Protein AF-A0A8D2ZMK0-F1 (afdb_monomer_lite)

Foldseek 3Di:
DDDDDPPPPVVVVVVVVVVVVVVVVVVVVVVVVCVVVPPPPPPPPPPPPPDDLPPLVPLCVVLVQPQDLPDQFFDALVCLVVPPQPDPDPPPQGPPPLSVLCNLLRVQLHDRDDDPFQQAEEQDFCPPPCVQQNQAAAEHEDFQQSADQEPVVRHPPNYAYEYRDRDSLRSVQSSCASVVHDHDQPPDPHGGDPHHPDDSPRYTYGGSNLQNSLCCRLLVHPSDDPPPDQAATADVQSSLVSVCLNHFSAEEEEQDFDPPDPDQQDASFPDDRHGVVLAPDDEDGDDDDDDDDDDDDDDGRYHYYHDDPDSDPPHSHDSNSSVVSVVSCVVSVNHHYDYGDD

Secondary structure (DSSP, 8-state):
----SSSSSHHHHHHHHHHHHHHHHHHHHHHHHHHHHS------------SSHHHHTTTTGGGT----TTS-SB--GGGGTTT-------TTTS-TT-HHHHHHHHHHS---PPPS----EESS--TT-HHHH-S--SEEEE-GGG--S-STTTS-TT-EEEE---SHHHHHHHHHHHTTPPPP-TT-SSPPPSS----GGGEEEB-HHHHHHIIIIIS---SS--TTSPP----HHHHHHHHHHHH-SSEEE-S-S--S---TTSBSSSSSS-BGGG--S-PPP-PPP-----------------------TT-S--HHHHHHHHHHHHHTTSEEE-----

InterPro domains:
  IPR001675 Glycosyl transferase family 29 [PF00777] (121-279)
  IPR012163 Sialyltransferase [PIRSF005557] (6-335)
  IPR038578 GT29-like superfamiliy [G3DSA:3.90.1480.20] (118-338)
  IPR051142 Glycosyltransferase 29 [PTHR13713] (120-281)

pLDDT: mean 74.1, std 20.16, range [24.12, 97.38]

Sequence (342 aa):
MSQKATKTWCFKLLPLLLFFIISFVTYYCSSAILQSYGGTSKPLNSSRMLCGGWLTQKKWESLNLNISRRTRLFLQLEDFFWREHLSNLALPYGIKGSELLLLKVLAVTANYQVPANIEKLNDAPVRGYEEDVGNKTTMRLFYPESASYDPGLHNEPGALMVLVPFKQQDLRWLKEILYDEKRVRKGFWRPPPQIWLGDVSKIRVLDPHFLHQTADRLLRIPLNPGTKQKPVHPTTGILAVFVALNYCDVVHVAGFGYPNSKSQRVPIHYYGYDTMRSMKVGLVAIEPRLLEINTPSVIRTQMLLFFSLSPLQNSYHDLNHEAEALKRLEDSGSILYLHPHF

Organism: Scophthalmus maximus (NCBI:txid52904)

Structure (mmCIF, N/CA/C/O backbone):
data_AF-A0A8D2ZMK0-F1
#
_entry.id   AF-A0A8D2ZMK0-F1
#
loop_
_atom_site.group_PDB
_atom_site.id
_atom_site.type_symbol
_atom_site.label_atom_id
_atom_site.label_alt_id
_atom_site.label_comp_id
_atom_site.label_asym_id
_atom_site.label_entity_id
_atom_site.label_seq_id
_atom_site.pdbx_PDB_ins_code
_atom_site.Cartn_x
_atom_site.Cartn_y
_atom_site.Cartn_z
_atom_site.occupancy
_atom_site.B_iso_or_equiv
_atom_site.auth_seq_id
_atom_site.auth_comp_id
_atom_site.auth_asym_id
_atom_site.auth_atom_id
_atom_site.pdbx_PDB_model_num
ATOM 1 N N . MET A 1 1 ? -31.314 -61.622 55.017 1.00 37.28 1 MET A N 1
ATOM 2 C CA . MET A 1 1 ? -31.557 -62.323 53.732 1.00 37.28 1 MET A CA 1
ATOM 3 C C . MET A 1 1 ? -31.600 -61.266 52.633 1.00 37.28 1 MET A C 1
ATOM 5 O O . MET A 1 1 ? -32.533 -60.489 52.595 1.00 37.28 1 MET A O 1
ATOM 9 N N . SER A 1 2 ? -30.445 -60.935 52.061 1.00 42.31 2 SER A N 1
ATOM 10 C CA . SER A 1 2 ? -29.915 -61.412 50.769 1.00 42.31 2 SER A CA 1
ATOM 11 C C . SER A 1 2 ? -30.527 -60.713 49.545 1.00 42.31 2 SER A C 1
ATOM 13 O O . SER A 1 2 ? -31.702 -60.863 49.225 1.00 42.31 2 SER A O 1
ATOM 15 N N . GLN A 1 3 ? -29.654 -59.941 48.893 1.00 47.88 3 GLN A N 1
ATOM 16 C CA . GLN A 1 3 ? -29.822 -59.170 47.667 1.00 47.88 3 GLN A CA 1
ATOM 17 C C . GLN A 1 3 ? -30.240 -60.056 46.482 1.00 47.88 3 GLN A C 1
ATOM 19 O O . GLN A 1 3 ? -29.501 -60.956 46.084 1.00 47.88 3 GLN A O 1
ATOM 24 N N . LYS A 1 4 ? -31.359 -59.734 45.827 1.00 51.06 4 LYS A N 1
ATOM 25 C CA . LYS A 1 4 ? -31.652 -60.185 44.455 1.00 51.06 4 LYS A CA 1
ATOM 26 C C . LYS A 1 4 ? -32.360 -59.082 43.666 1.00 51.06 4 LYS A C 1
ATOM 28 O O . LYS A 1 4 ? -33.543 -59.187 43.383 1.00 51.06 4 LYS A O 1
ATOM 33 N N . ALA A 1 5 ? -31.640 -58.019 43.304 1.00 53.06 5 ALA A N 1
ATOM 34 C CA . ALA A 1 5 ? -32.142 -57.051 42.317 1.00 53.06 5 ALA A CA 1
ATOM 35 C C . ALA A 1 5 ? -31.049 -56.311 41.516 1.00 53.06 5 ALA A C 1
ATOM 37 O O . ALA A 1 5 ? -31.332 -55.304 40.884 1.00 53.06 5 ALA A O 1
ATOM 38 N N . THR A 1 6 ? -29.798 -56.785 41.507 1.00 51.12 6 THR A N 1
ATOM 39 C CA . THR A 1 6 ? -28.669 -56.077 40.860 1.00 51.12 6 THR A CA 1
ATOM 40 C C . THR A 1 6 ? -27.988 -56.852 39.731 1.00 51.12 6 THR A C 1
ATOM 42 O O . THR A 1 6 ? -26.966 -56.408 39.217 1.00 51.12 6 THR A O 1
ATOM 45 N N . LYS A 1 7 ? -28.540 -57.991 39.287 1.00 52.97 7 LYS A N 1
ATOM 46 C CA . LYS A 1 7 ? -27.909 -58.827 38.242 1.00 52.97 7 LYS A CA 1
ATOM 47 C C . LYS A 1 7 ? -28.529 -58.755 36.843 1.00 52.97 7 LYS A C 1
ATOM 49 O O . LYS A 1 7 ? -27.958 -59.333 35.930 1.00 52.97 7 LYS A O 1
ATOM 54 N N . THR A 1 8 ? -29.625 -58.030 36.618 1.00 51.47 8 THR A N 1
ATOM 55 C CA . THR A 1 8 ? -30.301 -58.019 35.299 1.00 51.47 8 THR A CA 1
ATOM 56 C C . THR A 1 8 ? -29.982 -56.805 34.422 1.00 51.47 8 THR A C 1
ATOM 58 O O . THR A 1 8 ? -30.191 -56.863 33.214 1.00 51.47 8 THR A O 1
ATOM 61 N N . TRP A 1 9 ? -29.436 -55.723 34.988 1.00 49.25 9 TRP A N 1
ATOM 62 C CA . TRP A 1 9 ? -29.076 -54.512 34.230 1.00 49.25 9 TRP A CA 1
ATOM 63 C C . TRP A 1 9 ? -27.677 -54.570 33.597 1.00 49.25 9 TRP A C 1
ATOM 65 O O . TRP A 1 9 ? -27.454 -53.996 32.535 1.00 49.25 9 TRP A O 1
ATOM 75 N N . CYS A 1 10 ? -26.747 -55.321 34.195 1.00 52.56 10 CYS A N 1
ATOM 76 C CA . CYS A 1 10 ? -25.374 -55.430 33.694 1.00 52.56 10 CYS A CA 1
ATOM 77 C C . CYS A 1 10 ? -25.299 -56.189 32.350 1.00 52.56 10 CYS A C 1
ATOM 79 O O . CYS A 1 10 ? -24.546 -55.807 31.460 1.00 52.56 10 CYS A O 1
ATOM 81 N N . PHE A 1 11 ? -26.168 -57.188 32.140 1.00 54.94 11 PHE A N 1
ATOM 82 C CA . PHE A 1 11 ? -26.203 -57.969 30.895 1.00 54.94 11 PHE A CA 1
ATOM 83 C C . PHE A 1 11 ? -26.866 -57.253 29.706 1.00 54.94 11 PHE A C 1
ATOM 85 O O . PHE A 1 11 ? -26.650 -57.662 28.570 1.00 54.94 11 PHE A O 1
ATOM 92 N N . LYS A 1 12 ? -27.637 -56.176 29.929 1.00 57.03 12 LYS A N 1
ATOM 93 C CA . LYS A 1 12 ? -28.256 -55.390 28.840 1.00 57.03 12 LYS A CA 1
ATOM 94 C C . LYS A 1 12 ? -27.398 -54.218 28.357 1.00 57.03 12 LYS A C 1
ATOM 96 O O . LYS A 1 12 ? -27.584 -53.763 27.234 1.00 57.03 12 LYS A O 1
ATOM 101 N N . LEU A 1 13 ? -26.457 -53.746 29.176 1.00 61.03 13 LEU A N 1
ATOM 102 C CA . LEU A 1 13 ? -25.537 -52.657 28.822 1.00 61.03 13 LEU A CA 1
ATOM 103 C C . LEU A 1 13 ? -24.264 -53.154 28.128 1.00 61.03 13 LEU A C 1
ATOM 105 O O . LEU A 1 13 ? -23.672 -52.418 27.342 1.00 61.03 13 LEU A O 1
ATOM 109 N N . LEU A 1 14 ? -23.869 -54.407 28.367 1.00 69.38 14 LEU A N 1
ATOM 110 C CA . LEU A 1 14 ? -22.681 -55.009 27.760 1.00 69.38 14 LEU A CA 1
ATOM 111 C C . LEU A 1 14 ? -22.707 -55.016 26.212 1.00 69.38 14 LEU A C 1
ATOM 113 O O . LEU A 1 14 ? -21.698 -54.642 25.617 1.00 69.38 14 LEU A O 1
ATOM 117 N N . PRO A 1 15 ? -23.828 -55.359 25.537 1.00 74.25 15 PRO A N 1
ATOM 118 C CA . PRO A 1 15 ? -23.899 -55.343 24.073 1.00 74.25 15 PRO A CA 1
ATOM 119 C C . PRO A 1 15 ? -23.815 -53.928 23.487 1.00 74.25 15 PRO A C 1
ATOM 121 O O . PRO A 1 15 ? -23.198 -53.730 22.446 1.00 74.25 15 PRO A O 1
ATOM 124 N N . LEU A 1 16 ? -24.395 -52.935 24.172 1.00 75.25 16 LEU A N 1
ATOM 125 C CA . LEU A 1 16 ? -24.327 -51.526 23.771 1.00 75.25 16 LEU A CA 1
ATOM 126 C C . LEU A 1 16 ? -22.902 -50.985 23.897 1.00 75.25 16 LEU A C 1
ATOM 128 O O . LEU A 1 16 ? -22.412 -50.317 22.991 1.00 75.25 16 LEU A O 1
ATOM 132 N N . LEU A 1 17 ? -22.214 -51.318 24.990 1.00 79.00 17 LEU A N 1
ATOM 133 C CA . LEU A 1 17 ? -20.829 -50.907 25.203 1.00 79.00 17 LEU A CA 1
ATOM 134 C C . LEU A 1 17 ? -19.890 -51.549 24.168 1.00 79.00 17 LEU A C 1
ATOM 136 O O . LEU A 1 17 ? -19.036 -50.868 23.607 1.00 79.00 17 LEU A O 1
ATOM 140 N N . LEU A 1 18 ? -20.097 -52.834 23.855 1.00 81.19 18 LEU A N 1
ATOM 141 C CA . LEU A 1 18 ? -19.378 -53.532 22.785 1.00 81.19 18 LEU A CA 1
ATOM 142 C C . LEU A 1 18 ? -19.637 -52.902 21.412 1.00 81.19 18 LEU A C 1
ATOM 144 O O . LEU A 1 18 ? -18.692 -52.724 20.650 1.00 81.19 18 LEU A O 1
ATOM 148 N N . PHE A 1 19 ? -20.876 -52.504 21.110 1.00 82.56 19 PHE A N 1
ATOM 149 C CA . PHE A 1 19 ? -21.204 -51.814 19.861 1.00 82.56 19 PHE A CA 1
ATOM 150 C C . PHE A 1 19 ? -20.474 -50.467 19.734 1.00 82.56 19 PHE A C 1
ATOM 152 O O . PHE A 1 19 ? -19.884 -50.189 18.690 1.00 82.56 19 PHE A O 1
ATOM 159 N N . PHE A 1 20 ? -20.437 -49.661 20.801 1.00 81.88 20 PHE A N 1
ATOM 160 C CA . PHE A 1 20 ? -19.691 -48.397 20.803 1.00 81.88 20 PHE A CA 1
ATOM 161 C C . PHE A 1 20 ? -18.185 -48.609 20.636 1.00 81.88 20 PHE A C 1
ATOM 163 O O . PHE A 1 20 ? -17.555 -47.887 19.866 1.00 81.88 20 PHE A O 1
ATOM 170 N N . ILE A 1 21 ? -17.611 -49.617 21.299 1.00 84.88 21 ILE A N 1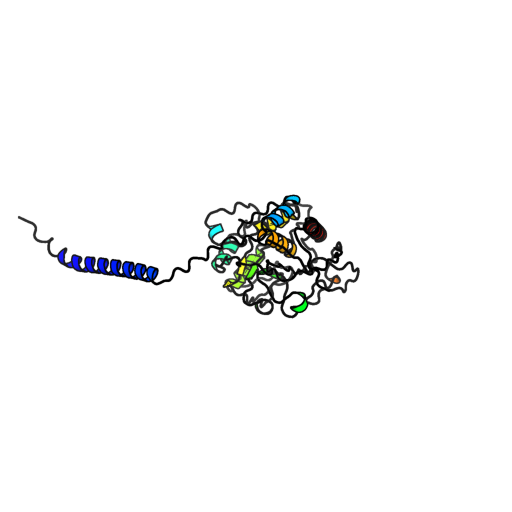
ATOM 171 C CA . ILE A 1 21 ? -16.184 -49.940 21.169 1.00 84.88 21 ILE A CA 1
ATOM 172 C C . ILE A 1 21 ? -15.866 -50.403 19.745 1.00 84.88 21 ILE A C 1
ATOM 174 O O . ILE A 1 21 ? -14.907 -49.915 19.154 1.00 84.88 21 ILE A O 1
ATOM 178 N N . ILE A 1 22 ? -16.680 -51.289 19.164 1.00 85.31 22 ILE A N 1
ATOM 179 C CA . ILE A 1 22 ? -16.477 -51.772 17.793 1.00 85.31 22 ILE A CA 1
ATOM 180 C C . ILE A 1 22 ? -16.599 -50.612 16.804 1.00 85.31 22 ILE A C 1
ATOM 182 O O . ILE A 1 22 ? -15.705 -50.444 15.983 1.00 85.31 22 ILE A O 1
ATOM 186 N N . SER A 1 23 ? -17.628 -49.765 16.925 1.00 81.06 23 SER A N 1
ATOM 187 C CA . SER A 1 23 ? -17.805 -48.595 16.055 1.00 81.06 23 SER A CA 1
ATOM 188 C C . SER A 1 23 ? -16.633 -47.615 16.156 1.00 81.06 23 SER A C 1
ATOM 190 O O . SER A 1 23 ? -16.203 -47.057 15.144 1.00 81.06 23 SER A O 1
ATOM 192 N N . PHE A 1 24 ? -16.107 -47.403 17.365 1.00 81.50 24 PHE A N 1
ATOM 193 C CA . PHE A 1 24 ? -14.953 -46.541 17.603 1.00 81.50 24 PHE A CA 1
ATOM 194 C C . PHE A 1 24 ? -13.687 -47.136 16.977 1.00 81.50 24 PHE A C 1
ATOM 196 O O . PHE A 1 24 ? -12.984 -46.450 16.239 1.00 81.50 24 PHE A O 1
ATOM 203 N N . VAL A 1 25 ? -13.434 -48.431 17.180 1.00 84.12 25 VAL A N 1
ATOM 204 C CA . VAL A 1 25 ? -12.287 -49.129 16.581 1.00 84.12 25 VAL A CA 1
ATOM 205 C C . VAL A 1 25 ? -12.388 -49.140 15.057 1.00 84.12 25 VAL A C 1
ATOM 207 O O . VAL A 1 25 ? -11.403 -48.831 14.394 1.00 84.12 25 VAL A O 1
ATOM 210 N N . THR A 1 26 ? -13.564 -49.400 14.478 1.00 78.44 26 THR A N 1
ATOM 211 C CA . THR A 1 26 ? -13.744 -49.349 13.021 1.00 78.44 26 THR A CA 1
ATOM 212 C C . THR A 1 26 ? -13.542 -47.942 12.477 1.00 78.44 26 THR A C 1
ATOM 214 O O . THR A 1 26 ? -12.869 -47.796 11.467 1.00 78.44 26 THR A O 1
ATOM 217 N N . TYR A 1 27 ? -14.029 -46.900 13.159 1.00 82.25 27 TYR A N 1
ATOM 218 C CA . TYR A 1 27 ? -13.812 -45.512 12.739 1.00 82.25 27 TYR A CA 1
ATOM 219 C C . TYR A 1 27 ? -12.320 -45.149 12.726 1.00 82.25 27 TYR A C 1
ATOM 221 O O . TYR A 1 27 ? -11.822 -44.599 11.743 1.00 82.25 27 TYR A O 1
ATOM 229 N N . TYR A 1 28 ? -11.579 -45.520 13.774 1.00 77.44 28 TYR A N 1
ATOM 230 C CA . TYR A 1 28 ? -10.140 -45.260 13.847 1.00 77.44 28 TYR A CA 1
ATOM 231 C C . TYR A 1 28 ? -9.326 -46.122 12.879 1.00 77.44 28 TYR A C 1
ATOM 233 O O . TYR A 1 28 ? -8.408 -45.606 12.245 1.00 77.44 28 TYR A O 1
ATOM 241 N N . CYS A 1 29 ? -9.670 -47.398 12.697 1.00 70.19 29 CYS A N 1
ATOM 242 C CA . CYS A 1 29 ? -9.027 -48.251 11.697 1.00 70.19 29 CYS A CA 1
ATOM 243 C C . CYS A 1 29 ? -9.305 -47.751 10.276 1.00 70.19 29 CYS A C 1
ATOM 245 O O . CYS A 1 29 ? -8.380 -47.686 9.472 1.00 70.19 29 CYS A O 1
ATOM 247 N N . SER A 1 30 ? -10.532 -47.322 9.968 1.00 69.94 30 SER A N 1
ATOM 248 C CA . SER A 1 30 ? -10.861 -46.702 8.682 1.00 69.94 30 SER A CA 1
ATOM 249 C C . SER A 1 30 ? -10.121 -45.379 8.487 1.00 69.94 30 SER A C 1
ATOM 251 O O . SER A 1 30 ? -9.589 -45.160 7.406 1.00 69.94 30 SER A O 1
ATOM 253 N N . SER A 1 31 ? -10.003 -44.534 9.518 1.00 66.38 31 SER A N 1
ATOM 254 C CA . SER A 1 31 ? -9.214 -43.294 9.460 1.00 66.38 31 SER A CA 1
ATOM 255 C C . SER A 1 31 ? -7.717 -43.560 9.256 1.00 66.38 31 SER A C 1
ATOM 257 O O . SER A 1 31 ? -7.064 -42.835 8.506 1.00 66.38 31 SER A O 1
ATOM 259 N N . ALA A 1 32 ? -7.167 -44.598 9.891 1.00 63.41 32 ALA A N 1
ATOM 260 C CA . ALA A 1 32 ? -5.769 -44.995 9.738 1.00 63.41 32 ALA A CA 1
ATOM 261 C C . ALA A 1 32 ? -5.494 -45.596 8.349 1.00 63.41 32 ALA A C 1
ATOM 263 O O . ALA A 1 32 ? -4.480 -45.287 7.726 1.00 63.41 32 ALA A O 1
ATOM 264 N N . ILE A 1 33 ? -6.424 -46.396 7.818 1.00 58.78 33 ILE A N 1
ATOM 265 C CA . ILE A 1 33 ? -6.350 -46.930 6.451 1.00 58.78 33 ILE A CA 1
ATOM 266 C C . ILE A 1 33 ? -6.507 -45.794 5.427 1.00 58.78 33 ILE A C 1
ATOM 268 O O . ILE A 1 33 ? -5.761 -45.757 4.450 1.00 58.78 33 ILE A O 1
ATOM 272 N N . LEU A 1 34 ? -7.385 -44.813 5.667 1.00 52.91 34 LEU A N 1
ATOM 273 C CA . LEU A 1 34 ? -7.522 -43.635 4.803 1.00 52.91 34 LEU A CA 1
ATOM 274 C C . LEU A 1 34 ? -6.252 -42.766 4.813 1.00 52.91 34 LEU A C 1
ATOM 276 O O . LEU A 1 34 ? -5.874 -42.244 3.771 1.00 52.91 34 LEU A O 1
ATOM 280 N N . GLN A 1 35 ? -5.542 -42.667 5.943 1.00 53.62 35 GLN A N 1
ATOM 281 C CA . GLN A 1 35 ? -4.208 -42.045 6.004 1.00 53.62 35 GLN A CA 1
ATOM 282 C C . GLN A 1 35 ? -3.113 -42.876 5.317 1.00 53.62 35 GLN A C 1
ATOM 284 O O . GLN A 1 35 ? -2.121 -42.309 4.868 1.00 53.62 35 GLN A O 1
ATOM 289 N N . SER A 1 36 ? -3.285 -44.196 5.205 1.00 51.00 36 SER A N 1
ATOM 290 C CA . SER A 1 36 ? -2.349 -45.075 4.493 1.00 51.00 36 SER A CA 1
ATOM 291 C C . SER A 1 36 ? -2.547 -45.065 2.970 1.00 51.00 36 SER A C 1
ATOM 293 O O . SER A 1 36 ? -1.586 -45.318 2.246 1.00 51.00 36 SER A O 1
ATOM 295 N N . TYR A 1 37 ? -3.763 -44.788 2.480 1.00 49.59 37 TYR A N 1
ATOM 296 C CA . TYR A 1 37 ? -4.084 -44.682 1.044 1.00 49.59 37 TYR A CA 1
ATOM 297 C C . TYR A 1 37 ? -4.157 -43.236 0.534 1.00 49.59 37 TYR A C 1
ATOM 299 O O . TYR A 1 37 ? -4.019 -42.994 -0.666 1.00 49.59 37 TYR A O 1
ATOM 307 N N . GLY A 1 38 ? -4.326 -42.263 1.430 1.00 42.09 38 GLY A N 1
ATOM 308 C CA . GLY A 1 38 ? -4.120 -40.849 1.156 1.00 42.09 38 GLY A CA 1
ATOM 309 C C . GLY A 1 38 ? -2.632 -40.593 0.993 1.00 42.09 38 GLY A C 1
ATOM 310 O O . GLY A 1 38 ? -1.940 -40.301 1.966 1.00 42.09 38 GLY A O 1
ATOM 311 N N . GLY A 1 39 ? -2.144 -40.761 -0.239 1.00 37.66 39 GLY A N 1
ATOM 312 C CA . GLY A 1 39 ? -0.769 -40.490 -0.623 1.00 37.66 39 GLY A CA 1
ATOM 313 C C . GLY A 1 39 ? -0.277 -39.216 0.048 1.00 37.66 39 GLY A C 1
ATOM 314 O O . GLY A 1 39 ? -0.843 -38.138 -0.124 1.00 37.66 39 GLY A O 1
ATOM 315 N N . THR A 1 40 ? 0.773 -39.365 0.848 1.00 34.09 40 THR A N 1
ATOM 316 C CA . THR A 1 40 ? 1.510 -38.247 1.409 1.00 34.09 40 THR A CA 1
ATOM 317 C C . THR A 1 40 ? 2.082 -37.453 0.241 1.00 34.09 40 THR A C 1
ATOM 319 O O . THR A 1 40 ? 3.191 -37.705 -0.229 1.00 34.09 40 THR A O 1
ATOM 322 N N . SER A 1 41 ? 1.352 -36.435 -0.218 1.00 36.75 41 SER A N 1
ATOM 323 C CA . SER A 1 41 ? 1.998 -35.246 -0.748 1.00 36.75 41 SER A CA 1
ATOM 324 C C . SER A 1 41 ? 2.767 -34.665 0.431 1.00 36.75 41 SER A C 1
ATOM 326 O O . SER A 1 41 ? 2.271 -33.817 1.175 1.00 36.75 41 SER A O 1
ATOM 328 N N . LYS A 1 42 ? 3.971 -35.202 0.661 1.00 33.03 42 LYS A N 1
ATOM 329 C CA . LYS A 1 42 ? 4.998 -34.507 1.424 1.00 33.03 42 LYS A CA 1
ATOM 330 C C . LYS A 1 42 ? 4.946 -33.068 0.911 1.00 33.03 42 LYS A C 1
ATOM 332 O O . LYS A 1 42 ? 4.993 -32.903 -0.314 1.00 33.03 42 LYS A O 1
ATOM 337 N N . PRO A 1 43 ? 4.815 -32.041 1.772 1.00 30.91 43 PRO A N 1
ATOM 338 C CA . PRO A 1 43 ? 5.124 -30.706 1.301 1.00 30.91 43 PRO A CA 1
ATOM 339 C C . PRO A 1 43 ? 6.515 -30.851 0.705 1.00 30.91 43 PRO A C 1
ATOM 341 O O . PRO A 1 43 ? 7.399 -31.420 1.355 1.00 30.91 43 PRO A O 1
ATOM 344 N N . LEU A 1 44 ? 6.655 -30.500 -0.574 1.00 27.17 44 LEU A N 1
ATOM 345 C CA . LEU A 1 44 ? 7.951 -30.443 -1.213 1.00 27.17 44 LEU A CA 1
ATOM 346 C C . LEU A 1 44 ? 8.777 -29.597 -0.253 1.00 27.17 44 LEU A C 1
ATOM 348 O O . LEU A 1 44 ? 8.527 -28.399 -0.113 1.00 27.17 44 LEU A O 1
ATOM 352 N N . ASN A 1 45 ? 9.664 -30.251 0.503 1.00 31.56 45 ASN A N 1
ATOM 353 C CA . ASN A 1 45 ? 10.724 -29.574 1.209 1.00 31.56 45 ASN A CA 1
ATOM 354 C C . ASN A 1 45 ? 11.342 -28.770 0.090 1.00 31.56 45 ASN A C 1
ATOM 356 O O . ASN A 1 45 ? 11.910 -29.364 -0.828 1.00 31.56 45 ASN A O 1
ATOM 360 N N . SER A 1 46 ? 11.103 -27.459 0.110 1.00 30.34 46 SER A N 1
ATOM 361 C CA . SER A 1 46 ? 11.799 -26.526 -0.744 1.00 30.34 46 SER A CA 1
ATOM 362 C C . SER A 1 46 ? 13.244 -26.722 -0.343 1.00 30.34 46 SER A C 1
ATOM 364 O O . SER A 1 46 ? 13.733 -26.186 0.654 1.00 30.34 46 SER A O 1
ATOM 366 N N . SER A 1 47 ? 13.887 -27.655 -1.040 1.00 34.09 47 SER A N 1
ATOM 367 C CA . SER A 1 47 ? 15.313 -27.788 -1.118 1.00 34.09 47 SER A CA 1
ATOM 368 C C . SER A 1 47 ? 15.734 -26.386 -1.458 1.00 34.09 47 SER A C 1
ATOM 370 O O . SER A 1 47 ? 15.453 -25.934 -2.569 1.00 34.09 47 SER A O 1
ATOM 372 N N . ARG A 1 48 ? 16.266 -25.695 -0.439 1.00 39.62 48 ARG A N 1
ATOM 373 C CA . ARG A 1 48 ? 16.970 -24.426 -0.533 1.00 39.62 48 ARG A CA 1
ATOM 374 C C . ARG A 1 48 ? 17.483 -24.312 -1.955 1.00 39.62 48 ARG A C 1
ATOM 376 O O . ARG A 1 48 ? 18.461 -24.980 -2.292 1.00 39.62 48 ARG A O 1
ATOM 383 N N . MET A 1 49 ? 16.797 -23.542 -2.798 1.00 29.67 49 MET A N 1
ATOM 384 C CA . MET A 1 49 ? 17.383 -23.172 -4.069 1.00 29.67 49 MET A CA 1
ATOM 385 C C . MET A 1 49 ? 18.547 -22.276 -3.678 1.00 29.67 49 MET A C 1
ATOM 387 O O . MET A 1 49 ? 18.387 -21.098 -3.370 1.00 29.67 49 MET A O 1
ATOM 391 N N . LEU A 1 50 ? 19.719 -22.900 -3.576 1.00 39.94 50 LEU A N 1
ATOM 392 C CA . LEU A 1 50 ? 21.019 -22.262 -3.527 1.00 39.94 50 LEU A CA 1
ATOM 393 C C . LEU A 1 50 ? 21.128 -21.433 -4.800 1.00 39.94 50 LEU A C 1
ATOM 395 O O . LEU A 1 50 ? 21.539 -21.910 -5.851 1.00 39.94 50 LEU A O 1
ATOM 399 N N . CYS A 1 51 ? 20.661 -20.196 -4.712 1.00 30.50 51 CYS A N 1
ATOM 400 C CA . CYS A 1 51 ? 20.633 -19.262 -5.815 1.00 30.50 51 CYS A CA 1
ATOM 401 C C . CYS A 1 51 ? 20.853 -17.849 -5.256 1.00 30.50 51 CYS A C 1
ATOM 403 O O . CYS A 1 51 ? 19.927 -17.080 -5.043 1.00 30.50 51 CYS A O 1
ATOM 405 N N . GLY A 1 52 ? 22.122 -17.483 -5.048 1.00 36.28 52 GLY A N 1
ATOM 406 C CA . GLY A 1 52 ? 22.593 -16.089 -4.962 1.00 36.28 52 GLY A CA 1
ATOM 407 C C . GLY A 1 52 ? 22.398 -15.316 -3.649 1.00 36.28 52 GLY A C 1
ATOM 408 O O . GLY A 1 52 ? 22.694 -14.127 -3.634 1.00 36.28 52 GLY A O 1
ATOM 409 N N . GLY A 1 53 ? 21.966 -15.949 -2.554 1.00 39.56 53 GLY A N 1
ATOM 410 C CA . GLY A 1 53 ? 21.680 -15.254 -1.284 1.00 39.56 53 GLY A CA 1
ATOM 411 C C . GLY A 1 53 ? 22.849 -14.475 -0.652 1.00 39.56 53 GLY A C 1
ATOM 412 O O . GLY A 1 53 ? 22.619 -13.604 0.176 1.00 39.56 53 GLY A O 1
ATOM 413 N N . TRP A 1 54 ? 24.101 -14.726 -1.051 1.00 33.44 54 TRP A N 1
ATOM 414 C CA . TRP A 1 54 ? 25.267 -14.075 -0.436 1.00 33.44 54 TRP A CA 1
ATOM 415 C C . TRP A 1 54 ? 25.530 -12.648 -0.965 1.00 33.44 54 TRP A C 1
ATOM 417 O O . TRP A 1 54 ? 26.074 -11.813 -0.247 1.00 33.44 54 TRP A O 1
ATOM 427 N N . LEU A 1 55 ? 25.135 -12.316 -2.199 1.00 44.97 55 LEU A N 1
ATOM 428 C CA . LEU A 1 55 ? 25.478 -11.015 -2.802 1.00 44.97 55 LEU A CA 1
ATOM 429 C C . LEU A 1 55 ? 24.467 -9.909 -2.475 1.00 44.97 55 LEU A C 1
ATOM 431 O O . LEU A 1 55 ? 24.859 -8.761 -2.276 1.00 44.97 55 LEU A O 1
ATOM 435 N N . THR A 1 56 ? 23.180 -10.238 -2.371 1.00 49.66 56 THR A N 1
ATOM 436 C CA . THR A 1 56 ? 22.120 -9.265 -2.063 1.00 49.66 56 THR A CA 1
ATOM 437 C C . THR A 1 56 ? 22.034 -8.915 -0.584 1.00 49.66 56 THR A C 1
ATOM 439 O O . THR A 1 56 ? 21.631 -7.803 -0.251 1.00 49.66 56 THR A O 1
ATOM 442 N N . GLN A 1 57 ? 22.498 -9.799 0.302 1.00 49.38 57 GLN A N 1
ATOM 443 C CA . GLN A 1 57 ? 22.507 -9.540 1.741 1.00 49.38 57 GLN A CA 1
ATOM 444 C C . GLN A 1 57 ? 23.486 -8.415 2.140 1.00 49.38 57 GLN A C 1
ATOM 446 O O . GLN A 1 57 ? 23.208 -7.699 3.091 1.00 49.38 57 GLN A O 1
ATOM 451 N N . LYS A 1 58 ? 24.549 -8.158 1.358 1.00 49.03 58 LYS A N 1
ATOM 452 C CA . LYS A 1 58 ? 25.547 -7.104 1.648 1.00 49.03 58 LYS A CA 1
ATOM 453 C C . LYS A 1 58 ? 25.193 -5.689 1.172 1.00 49.03 58 LYS A C 1
ATOM 455 O O . LYS A 1 58 ? 25.813 -4.731 1.623 1.00 49.03 58 LYS A O 1
ATOM 460 N N . LYS A 1 59 ? 24.239 -5.515 0.251 1.00 58.44 59 LYS A N 1
ATOM 461 C CA . LYS A 1 59 ? 24.002 -4.195 -0.373 1.00 58.44 59 LYS A CA 1
ATOM 462 C C . LYS A 1 59 ? 23.217 -3.230 0.528 1.00 58.44 59 LYS A C 1
ATOM 464 O O . LYS A 1 59 ? 23.549 -2.049 0.608 1.00 58.44 59 LYS A O 1
ATOM 469 N N . TRP A 1 60 ? 22.256 -3.755 1.291 1.00 57.41 60 TRP A N 1
ATOM 470 C CA . TRP A 1 60 ? 21.390 -2.986 2.200 1.00 57.41 60 TRP A CA 1
ATOM 471 C C . TRP A 1 60 ? 22.024 -2.659 3.553 1.00 57.41 60 TRP A C 1
ATOM 473 O O . TRP A 1 60 ? 21.586 -1.722 4.220 1.00 57.41 60 TRP A O 1
ATOM 483 N N . GLU A 1 61 ? 23.048 -3.415 3.958 1.00 58.41 61 GLU A N 1
ATOM 484 C CA . GLU A 1 61 ? 23.758 -3.211 5.229 1.00 58.41 61 GLU A CA 1
ATOM 485 C C . GLU A 1 61 ? 24.363 -1.801 5.306 1.00 58.41 61 GLU A C 1
ATOM 487 O O . GLU A 1 61 ? 24.343 -1.180 6.365 1.00 58.41 61 GLU A O 1
ATOM 492 N N . SER A 1 62 ? 24.787 -1.245 4.164 1.00 60.84 62 SER A N 1
ATOM 493 C CA . SER A 1 62 ? 25.304 0.127 4.059 1.00 60.84 62 SER A CA 1
ATOM 494 C C . SER A 1 62 ? 24.275 1.213 4.412 1.00 60.84 62 SER A C 1
ATOM 496 O O . SER A 1 62 ? 24.653 2.309 4.821 1.00 60.84 62 SER A O 1
ATOM 498 N N . LEU A 1 63 ? 22.977 0.912 4.306 1.00 66.81 63 LEU A N 1
ATOM 499 C CA . LEU A 1 63 ? 21.884 1.851 4.570 1.00 66.81 63 LEU A CA 1
ATOM 500 C C . LEU A 1 63 ? 21.331 1.752 6.001 1.00 66.81 63 LEU A C 1
ATOM 502 O O . LEU A 1 63 ? 20.367 2.448 6.335 1.00 66.81 63 LEU A O 1
ATOM 506 N N . ASN A 1 64 ? 21.910 0.897 6.857 1.00 66.44 64 ASN A N 1
ATOM 507 C CA . ASN A 1 64 ? 21.411 0.612 8.211 1.00 66.44 64 ASN A CA 1
ATOM 508 C C . ASN A 1 64 ? 19.913 0.231 8.245 1.00 66.44 64 ASN A C 1
ATOM 510 O O . ASN A 1 64 ? 19.207 0.488 9.228 1.00 66.44 64 ASN A O 1
ATOM 514 N N . LEU A 1 65 ? 19.408 -0.374 7.165 1.00 72.44 65 LEU A N 1
ATOM 515 C CA . LEU A 1 65 ? 18.059 -0.925 7.106 1.00 72.44 65 LEU A CA 1
ATOM 516 C C . LEU A 1 65 ? 18.099 -2.325 7.725 1.00 72.44 65 LEU A C 1
ATOM 518 O O . LEU A 1 65 ? 18.560 -3.276 7.101 1.00 72.44 65 LEU A O 1
ATOM 522 N N . ASN A 1 66 ? 17.631 -2.462 8.968 1.00 68.12 66 ASN A N 1
ATOM 523 C CA . ASN A 1 66 ? 17.497 -3.772 9.608 1.00 68.12 66 ASN A CA 1
ATOM 524 C C . ASN A 1 66 ? 16.257 -4.496 9.053 1.00 68.12 66 ASN A C 1
ATOM 526 O O . ASN A 1 66 ? 15.179 -4.461 9.649 1.00 68.12 66 ASN A O 1
ATOM 530 N N . ILE A 1 67 ? 16.396 -5.079 7.863 1.00 67.25 67 ILE A N 1
ATOM 531 C CA . ILE A 1 67 ? 15.329 -5.792 7.155 1.00 67.25 67 ILE A CA 1
ATOM 532 C C . ILE A 1 67 ? 15.131 -7.165 7.810 1.00 67.25 67 ILE A C 1
ATOM 534 O O . ILE A 1 67 ? 15.919 -8.093 7.616 1.00 67.25 67 ILE A O 1
ATOM 538 N N . SER A 1 68 ? 14.056 -7.309 8.586 1.00 66.69 68 SER A N 1
ATOM 539 C CA . SER A 1 68 ? 13.657 -8.591 9.172 1.00 66.69 68 SER A CA 1
ATOM 540 C C . SER A 1 68 ? 12.737 -9.348 8.215 1.00 66.69 68 SER A C 1
ATOM 542 O O . SER A 1 68 ? 11.543 -9.073 8.136 1.00 66.69 68 SER A O 1
ATOM 544 N N . ARG A 1 69 ? 13.259 -10.391 7.556 1.00 68.94 69 ARG A N 1
ATOM 545 C CA . ARG A 1 69 ? 12.459 -11.294 6.699 1.00 68.94 69 ARG A CA 1
ATOM 546 C C . ARG A 1 69 ? 11.492 -12.212 7.473 1.00 68.94 69 ARG A C 1
ATOM 548 O O . ARG A 1 69 ? 10.910 -13.121 6.892 1.00 68.94 69 ARG A O 1
ATOM 555 N N . ARG A 1 70 ? 11.360 -12.039 8.794 1.00 70.44 70 ARG A N 1
ATOM 556 C CA . ARG A 1 70 ? 10.474 -12.852 9.652 1.00 70.44 70 ARG A CA 1
ATOM 557 C C . ARG A 1 70 ? 9.137 -12.180 9.951 1.00 70.44 70 ARG A C 1
ATOM 559 O O . ARG A 1 70 ? 8.210 -12.866 10.371 1.00 70.44 70 ARG A O 1
ATOM 566 N N . THR A 1 71 ? 9.040 -10.864 9.774 1.00 79.75 71 THR A N 1
ATOM 567 C CA . THR A 1 71 ? 7.807 -10.120 10.053 1.00 79.75 71 THR A CA 1
ATOM 568 C C . THR A 1 71 ? 6.749 -10.490 9.026 1.00 79.75 71 THR A C 1
ATOM 570 O O . THR A 1 71 ? 7.028 -10.399 7.837 1.00 79.75 71 THR A O 1
ATOM 573 N N . ARG A 1 72 ? 5.550 -10.886 9.464 1.00 88.62 72 ARG A N 1
ATOM 574 C CA . ARG A 1 72 ? 4.430 -11.282 8.592 1.00 88.62 72 ARG A CA 1
ATOM 575 C C . ARG A 1 72 ? 3.877 -10.076 7.828 1.00 88.62 72 ARG A C 1
ATOM 577 O O . ARG A 1 72 ? 3.677 -9.029 8.423 1.00 88.62 72 ARG A O 1
ATOM 584 N N . LEU A 1 73 ? 3.619 -10.225 6.525 1.00 90.50 73 LEU A N 1
ATOM 585 C CA . LEU A 1 73 ? 3.217 -9.111 5.652 1.00 90.50 73 LEU A CA 1
ATOM 586 C C . LEU A 1 73 ? 1.809 -8.602 5.962 1.00 90.50 73 LEU A C 1
ATOM 588 O O . LEU A 1 73 ? 1.535 -7.405 5.894 1.00 90.50 73 LEU A O 1
ATOM 592 N N . PHE A 1 74 ? 0.912 -9.538 6.252 1.00 94.25 74 PHE A N 1
ATOM 593 C CA . PHE A 1 74 ? -0.504 -9.276 6.432 1.00 94.25 74 PHE A CA 1
ATOM 594 C C . PHE A 1 74 ? -0.907 -9.513 7.875 1.00 94.25 74 PHE A C 1
ATOM 596 O O . PHE A 1 74 ? -0.470 -10.494 8.482 1.00 94.25 74 PHE A O 1
ATOM 603 N N . LEU A 1 75 ? -1.791 -8.649 8.372 1.00 92.50 75 LEU A N 1
ATOM 604 C CA . LEU A 1 75 ? -2.453 -8.868 9.649 1.00 92.50 75 LEU A CA 1
ATOM 605 C C . LEU A 1 75 ? -3.311 -10.127 9.584 1.00 92.50 75 LEU A C 1
ATOM 607 O O . LEU A 1 75 ? -3.992 -10.387 8.585 1.00 92.50 75 LEU A O 1
ATOM 611 N N . GLN A 1 76 ? -3.305 -10.867 10.681 1.00 91.50 76 GLN A N 1
ATOM 612 C CA . GLN A 1 76 ? -4.091 -12.069 10.884 1.00 91.50 76 GLN A CA 1
ATOM 613 C C . GLN A 1 76 ? -5.013 -11.879 12.076 1.00 91.50 76 GLN A C 1
ATOM 615 O O . GLN A 1 76 ? -4.732 -11.119 13.002 1.00 91.50 76 GLN A O 1
ATOM 620 N N . LEU A 1 77 ? -6.124 -12.609 12.082 1.00 90.06 77 LEU A N 1
ATOM 621 C CA . LEU A 1 77 ? -7.038 -12.563 13.217 1.00 90.06 77 LEU A CA 1
ATOM 622 C C . LEU A 1 77 ? -6.363 -13.055 14.512 1.00 90.06 77 LEU A C 1
ATOM 624 O O . LEU A 1 77 ? -6.655 -12.535 15.586 1.00 90.06 77 LEU A O 1
ATOM 628 N N . GLU A 1 78 ? -5.424 -14.005 14.412 1.00 86.50 78 GLU A N 1
ATOM 629 C CA . GLU A 1 78 ? -4.688 -14.532 15.567 1.00 86.50 78 GLU A CA 1
ATOM 630 C C . GLU A 1 78 ? -3.829 -13.496 16.289 1.00 86.50 78 GLU A C 1
ATOM 632 O O . GLU A 1 78 ? -3.696 -13.567 17.513 1.00 86.50 78 GLU A O 1
ATOM 637 N N . ASP A 1 79 ? -3.338 -12.485 15.573 1.00 83.19 79 ASP A N 1
ATOM 638 C CA . ASP A 1 79 ? -2.474 -11.459 16.151 1.00 83.19 79 ASP A CA 1
ATOM 639 C C . ASP A 1 79 ? -3.216 -10.640 17.245 1.00 83.19 79 ASP A C 1
ATOM 641 O O . ASP A 1 79 ? -2.613 -10.125 18.193 1.00 83.19 79 ASP A O 1
ATOM 645 N N . PHE A 1 80 ? -4.557 -10.610 17.196 1.00 82.81 80 PHE A N 1
ATOM 646 C CA . PHE A 1 80 ? -5.417 -9.929 18.171 1.00 82.81 80 PHE A CA 1
ATOM 647 C C . PHE A 1 80 ? -5.749 -10.769 19.410 1.00 82.81 80 PHE A C 1
ATOM 649 O O . PHE A 1 80 ? -6.100 -10.205 20.449 1.00 82.81 80 PHE A O 1
ATOM 656 N N . PHE A 1 81 ? -5.655 -12.099 19.331 1.00 75.94 81 PHE A N 1
ATOM 657 C CA . PHE A 1 81 ? -5.993 -12.978 20.457 1.00 75.94 81 PHE A CA 1
ATOM 658 C C . PHE A 1 81 ? -4.831 -13.131 21.441 1.00 75.94 81 PHE A C 1
ATOM 660 O O . PHE A 1 81 ? -5.060 -13.250 22.645 1.00 75.94 81 PHE A O 1
ATOM 667 N N . TRP A 1 82 ? -3.591 -13.054 20.952 1.00 65.44 82 TRP A N 1
ATOM 668 C CA . TRP A 1 82 ? -2.390 -13.344 21.745 1.00 65.44 82 TRP A CA 1
ATOM 669 C C . TRP A 1 82 ? -1.666 -12.101 22.296 1.00 65.44 82 TRP A C 1
ATOM 671 O O . TRP A 1 82 ? -0.621 -12.226 22.925 1.00 65.44 82 TRP A O 1
ATOM 681 N N . ARG A 1 83 ? -2.257 -10.903 22.148 1.00 52.72 83 ARG A N 1
ATOM 682 C CA . ARG A 1 83 ? -1.758 -9.613 22.683 1.00 52.72 83 ARG A CA 1
ATOM 683 C C . ARG A 1 83 ? -0.293 -9.283 22.328 1.00 52.72 83 ARG A C 1
ATOM 685 O O . ARG A 1 83 ? 0.398 -8.661 23.130 1.00 52.72 83 ARG A O 1
ATOM 692 N N . GLU A 1 84 ? 0.177 -9.617 21.125 1.00 55.44 84 GLU A N 1
ATOM 693 C CA . GLU A 1 84 ? 1.528 -9.223 20.674 1.00 55.44 84 GLU A CA 1
ATOM 694 C C . GLU A 1 84 ? 1.591 -7.834 20.007 1.00 55.44 84 GLU A C 1
ATOM 696 O O . GLU A 1 84 ? 2.673 -7.321 19.716 1.00 55.44 84 GLU A O 1
ATOM 701 N N . HIS A 1 85 ? 0.461 -7.148 19.819 1.00 56.41 85 HIS A N 1
ATOM 702 C CA . HIS A 1 85 ? 0.459 -5.787 19.281 1.00 56.41 85 HIS A CA 1
ATOM 703 C C . HIS A 1 85 ? 0.824 -4.745 20.349 1.00 56.41 85 HIS A C 1
ATOM 705 O O . HIS A 1 85 ? -0.026 -4.072 20.926 1.00 56.41 85 HIS A O 1
ATOM 711 N N . LEU A 1 86 ? 2.126 -4.602 20.592 1.00 58.78 86 LEU A N 1
ATOM 712 C CA . LEU A 1 86 ? 2.720 -3.676 21.565 1.00 58.78 86 LEU A CA 1
ATOM 713 C C . LEU A 1 86 ? 2.842 -2.222 21.059 1.00 58.78 86 LEU A C 1
ATOM 715 O O . LEU A 1 86 ? 3.342 -1.357 21.781 1.00 58.78 86 LEU A O 1
ATOM 719 N N . SER A 1 87 ? 2.431 -1.925 19.818 1.00 73.75 87 SER A N 1
ATOM 720 C CA . SER A 1 87 ? 2.558 -0.570 19.269 1.00 73.75 87 SER A CA 1
ATOM 721 C C . SER A 1 87 ? 1.512 0.368 19.871 1.00 73.75 87 SER A C 1
ATOM 723 O O . SER A 1 87 ? 0.312 0.224 19.649 1.00 73.75 87 SER A O 1
ATOM 725 N N . ASN A 1 88 ? 1.982 1.394 20.580 1.00 85.62 88 ASN A N 1
ATOM 726 C CA . ASN A 1 88 ? 1.147 2.477 21.105 1.00 85.62 88 ASN A CA 1
ATOM 727 C C . ASN A 1 88 ? 0.706 3.488 20.029 1.00 85.62 88 ASN A C 1
ATOM 729 O O . ASN A 1 88 ? 0.080 4.498 20.366 1.00 85.62 88 ASN A O 1
ATOM 733 N N . LEU A 1 89 ? 1.041 3.242 18.759 1.00 89.81 89 LEU A N 1
ATOM 734 C CA . LEU A 1 89 ? 0.730 4.119 17.637 1.00 89.81 89 LEU A CA 1
ATOM 735 C C . LEU A 1 89 ? -0.630 3.769 17.028 1.00 89.81 89 LEU A C 1
ATOM 737 O O . LEU A 1 89 ? -1.007 2.602 16.909 1.00 89.81 89 LEU A O 1
ATOM 741 N N . ALA A 1 90 ? -1.363 4.802 16.625 1.00 91.81 90 ALA A N 1
ATOM 742 C CA . ALA A 1 90 ? -2.555 4.657 15.800 1.00 91.81 90 ALA A CA 1
ATOM 743 C C . ALA A 1 90 ? -2.168 4.474 14.321 1.00 91.81 90 ALA A C 1
ATOM 745 O O . ALA A 1 90 ? -0.994 4.577 13.947 1.00 91.81 90 ALA A O 1
ATOM 746 N N . LEU A 1 91 ? -3.165 4.239 13.467 1.00 92.25 91 LEU A N 1
ATOM 747 C CA . LEU A 1 91 ? -2.963 4.281 12.021 1.00 92.25 91 LEU A CA 1
ATOM 748 C C . LEU A 1 91 ? -2.360 5.642 11.609 1.00 92.25 91 LEU A C 1
ATOM 750 O O . LEU A 1 91 ? -2.731 6.667 12.188 1.00 92.25 91 LEU A O 1
ATOM 754 N N . PRO A 1 92 ? -1.426 5.658 10.645 1.00 92.56 92 PRO A N 1
ATOM 755 C CA . PRO A 1 92 ? -1.110 4.553 9.741 1.00 92.56 92 PRO A CA 1
ATOM 756 C C . PRO A 1 92 ? 0.104 3.706 10.188 1.00 92.56 92 PRO A C 1
ATOM 758 O O . PRO A 1 92 ? 0.572 2.853 9.442 1.00 92.56 92 PRO A O 1
ATOM 761 N N . TYR A 1 93 ? 0.630 3.937 11.396 1.00 92.50 93 TYR A N 1
ATOM 762 C CA . TYR A 1 93 ? 1.881 3.336 11.893 1.00 92.50 93 TYR A CA 1
ATOM 763 C C . TYR A 1 93 ? 1.689 2.236 12.947 1.00 92.50 93 TYR A C 1
ATOM 765 O O . TYR A 1 93 ? 2.632 1.547 13.334 1.00 92.50 93 TYR A O 1
ATOM 773 N N . GLY A 1 94 ? 0.470 2.071 13.439 1.00 91.69 94 GLY A N 1
ATOM 774 C CA . GLY A 1 94 ? 0.069 1.002 14.340 1.00 91.69 94 GLY A CA 1
ATOM 775 C C . GLY A 1 94 ? -1.441 0.823 14.287 1.00 91.69 94 GLY A C 1
ATOM 776 O O . GLY A 1 94 ? -2.112 1.384 13.425 1.00 91.69 94 GLY A O 1
ATOM 777 N N . ILE A 1 95 ? -1.990 0.037 15.207 1.00 92.44 95 ILE A N 1
ATOM 778 C CA . ILE A 1 95 ? -3.411 -0.336 15.179 1.00 92.44 95 ILE A CA 1
ATOM 779 C C . ILE A 1 95 ? -4.233 0.288 16.309 1.00 92.44 95 ILE A C 1
ATOM 781 O O . ILE A 1 95 ? -5.441 0.050 16.374 1.00 92.44 95 ILE A O 1
ATOM 785 N N . LYS A 1 96 ? -3.612 1.104 17.174 1.00 91.50 96 LYS A N 1
ATOM 786 C CA . LYS A 1 96 ? -4.262 1.646 18.371 1.00 91.50 96 LYS A CA 1
ATOM 787 C C . LYS A 1 96 ? -5.560 2.378 18.028 1.00 91.50 96 LYS A C 1
ATOM 789 O O . LYS A 1 96 ? -5.582 3.278 17.182 1.00 91.50 96 LYS A O 1
ATOM 794 N N . GLY A 1 97 ? -6.641 1.997 18.702 1.00 92.81 97 GLY A N 1
ATOM 795 C CA . GLY A 1 97 ? -7.986 2.547 18.517 1.00 92.81 97 GLY A CA 1
ATOM 796 C C . GLY A 1 97 ? -8.735 2.032 17.280 1.00 92.81 97 GLY A C 1
ATOM 797 O O . GLY A 1 97 ? -9.873 2.444 17.056 1.00 92.81 97 GLY A O 1
ATOM 798 N N . SER A 1 98 ? -8.121 1.171 16.463 1.00 94.81 98 SER A N 1
ATOM 799 C CA . SER A 1 98 ? -8.706 0.602 15.236 1.00 94.81 98 SER A CA 1
ATOM 800 C C . SER A 1 98 ? -8.965 -0.905 15.338 1.00 94.81 98 SER A C 1
ATOM 802 O O . SER A 1 98 ? -9.433 -1.522 14.380 1.00 94.81 98 SER A O 1
ATOM 804 N N . GLU A 1 99 ? -8.690 -1.501 16.496 1.00 93.06 99 GLU A N 1
ATOM 805 C CA . GLU A 1 99 ? -8.648 -2.944 16.727 1.00 93.06 99 GLU A CA 1
ATOM 806 C C . GLU A 1 99 ? -10.000 -3.598 16.447 1.00 93.06 99 GLU A C 1
ATOM 808 O O . GLU A 1 99 ? -10.072 -4.605 15.752 1.00 93.06 99 GLU A O 1
ATOM 813 N N . LEU A 1 100 ? -11.098 -2.986 16.902 1.00 93.88 100 LEU A N 1
ATOM 814 C CA . LEU A 1 100 ? -12.444 -3.516 16.669 1.00 93.88 100 LEU A CA 1
ATOM 815 C C . LEU A 1 100 ? -12.829 -3.523 15.180 1.00 93.88 100 LEU A C 1
ATOM 817 O O . LEU A 1 100 ? -13.546 -4.417 14.735 1.00 93.88 100 LEU A O 1
ATOM 821 N N . LEU A 1 101 ? -12.380 -2.530 14.404 1.00 96.06 101 LEU A N 1
ATOM 822 C CA . LEU A 1 101 ? -12.626 -2.499 12.960 1.00 96.06 101 LEU A CA 1
ATOM 823 C C . LEU A 1 101 ? -11.788 -3.562 12.247 1.00 96.06 101 LEU A C 1
ATOM 825 O O . LEU A 1 101 ? -12.322 -4.269 11.395 1.00 96.06 101 LEU A O 1
ATOM 829 N N . LEU A 1 102 ? -10.516 -3.708 12.632 1.00 95.38 102 LEU A N 1
ATOM 830 C CA . LEU A 1 102 ? -9.627 -4.744 12.102 1.00 95.38 102 LEU A CA 1
ATOM 831 C C . LEU A 1 102 ? -10.163 -6.143 12.392 1.00 95.38 102 LEU A C 1
ATOM 833 O O . LEU A 1 102 ? -10.260 -6.937 11.466 1.00 95.38 102 LEU A O 1
ATOM 837 N N . LEU A 1 103 ? -10.604 -6.419 13.622 1.00 94.38 103 LEU A N 1
ATOM 838 C CA . LEU A 1 103 ? -11.226 -7.694 13.991 1.00 94.38 103 LEU A CA 1
ATOM 839 C C . LEU A 1 103 ? -12.404 -8.045 13.075 1.00 94.38 103 LEU A C 1
ATOM 841 O O . LEU A 1 103 ? -12.495 -9.170 12.596 1.00 94.38 103 LEU A O 1
ATOM 845 N N . LYS A 1 104 ? -13.288 -7.079 12.792 1.00 96.12 104 LYS A N 1
ATOM 846 C CA . LYS A 1 104 ? -14.433 -7.298 11.893 1.00 96.12 104 LYS A CA 1
ATOM 847 C C . LYS A 1 104 ? -13.995 -7.563 10.453 1.00 96.12 104 LYS A C 1
ATOM 849 O O . LYS A 1 104 ? -14.505 -8.478 9.824 1.00 96.12 104 LYS A O 1
ATOM 854 N N . VAL A 1 105 ? -13.044 -6.789 9.929 1.00 96.88 105 VAL A N 1
ATOM 855 C CA . VAL A 1 105 ? -12.518 -7.009 8.571 1.00 96.88 105 VAL A CA 1
ATOM 856 C C . VAL A 1 105 ? -11.849 -8.386 8.468 1.00 96.88 105 VAL A C 1
ATOM 858 O O . VAL A 1 105 ? -12.214 -9.187 7.610 1.00 96.88 105 VAL A O 1
ATOM 861 N N . LEU A 1 106 ? -10.925 -8.690 9.382 1.00 95.38 106 LEU A N 1
ATOM 862 C CA . LEU A 1 106 ? -10.109 -9.906 9.363 1.00 95.38 106 LEU A CA 1
ATOM 863 C C . LEU A 1 106 ? -10.912 -11.183 9.622 1.00 95.38 106 LEU A C 1
ATOM 865 O O . LEU A 1 106 ? -10.495 -12.244 9.160 1.00 95.38 106 LEU A O 1
ATOM 869 N N . ALA A 1 107 ? -12.055 -11.089 10.311 1.00 94.81 107 ALA A N 1
ATOM 870 C CA . ALA A 1 107 ? -12.973 -12.210 10.504 1.00 94.81 107 ALA A CA 1
ATOM 871 C C . ALA A 1 107 ? -13.616 -12.692 9.192 1.00 94.81 107 ALA A C 1
ATOM 873 O O . ALA A 1 107 ? -13.975 -13.862 9.087 1.00 94.81 107 ALA A O 1
ATOM 874 N N . VAL A 1 108 ? -13.755 -11.809 8.196 1.00 95.19 108 VAL A N 1
ATOM 875 C CA . VAL A 1 108 ? -14.363 -12.133 6.893 1.00 95.19 108 VAL A CA 1
ATOM 876 C C . VAL A 1 108 ? -13.292 -12.355 5.821 1.00 95.19 108 VAL A C 1
ATOM 878 O O . VAL A 1 108 ? -13.457 -13.200 4.945 1.00 95.19 108 VAL A O 1
ATOM 881 N N . THR A 1 109 ? -12.148 -11.672 5.915 1.00 93.31 109 THR A N 1
ATOM 882 C CA . THR A 1 109 ? -10.995 -11.862 5.018 1.00 93.31 109 THR A CA 1
ATOM 883 C C . THR A 1 109 ? -10.013 -12.891 5.592 1.00 93.31 109 THR A C 1
ATOM 885 O O . THR A 1 109 ? -8.829 -12.602 5.761 1.00 93.31 109 THR A O 1
ATOM 888 N N . ALA A 1 110 ? -10.503 -14.086 5.938 1.00 83.69 110 ALA A N 1
ATOM 889 C CA . ALA A 1 110 ? -9.764 -15.116 6.682 1.00 83.69 110 ALA A CA 1
ATOM 890 C C . ALA A 1 110 ? -8.715 -15.889 5.850 1.00 83.69 110 ALA A C 1
ATOM 892 O O . ALA A 1 110 ? -8.520 -17.092 6.016 1.00 83.69 110 ALA A O 1
ATOM 893 N N . ASN A 1 111 ? -8.041 -15.208 4.927 1.00 88.25 111 ASN A N 1
ATOM 894 C CA . ASN A 1 111 ? -6.908 -15.741 4.191 1.00 88.25 111 ASN A CA 1
ATOM 895 C C . ASN A 1 111 ? -5.749 -14.755 4.328 1.00 88.25 111 ASN A C 1
ATOM 897 O O . ASN A 1 111 ? -5.886 -13.585 3.988 1.00 88.25 111 ASN A O 1
ATOM 901 N N . TYR A 1 112 ? -4.614 -15.241 4.825 1.00 86.62 112 TYR A N 1
ATOM 902 C CA . TYR A 1 112 ? -3.427 -14.432 5.126 1.00 86.62 112 TYR A CA 1
ATOM 903 C C . TYR A 1 112 ? -2.185 -14.940 4.394 1.00 86.62 112 TYR A C 1
ATOM 905 O O . TYR A 1 112 ? -1.067 -14.521 4.685 1.00 86.62 112 TYR A O 1
ATOM 913 N N . GLN A 1 113 ? -2.364 -15.868 3.451 1.00 87.25 113 GLN A N 1
ATOM 914 C CA . GLN A 1 113 ? -1.247 -16.440 2.715 1.00 87.25 113 GLN A CA 1
ATOM 915 C C . GLN A 1 113 ? -0.595 -15.368 1.847 1.00 87.25 113 GLN A C 1
ATOM 917 O O . GLN A 1 113 ? -1.276 -14.674 1.079 1.00 87.25 113 GLN A O 1
ATOM 922 N N . VAL A 1 114 ? 0.724 -15.260 1.986 1.00 85.81 114 VAL A N 1
ATOM 923 C CA . VAL A 1 114 ? 1.590 -14.525 1.068 1.00 85.81 114 VAL A CA 1
ATOM 924 C C . VAL A 1 114 ? 1.833 -15.420 -0.152 1.00 85.81 114 VAL A C 1
ATOM 926 O O . VAL A 1 114 ? 2.090 -16.614 0.029 1.00 85.81 114 VAL A O 1
ATOM 929 N N . PRO A 1 115 ? 1.735 -14.894 -1.386 1.00 83.81 115 PRO A N 1
ATOM 930 C CA . PRO A 1 115 ? 2.062 -15.654 -2.586 1.00 83.81 115 PRO A CA 1
ATOM 931 C C . PRO A 1 115 ? 3.479 -16.228 -2.508 1.00 83.81 115 PRO A C 1
ATOM 933 O O . PRO A 1 115 ? 4.391 -15.554 -2.034 1.00 83.81 115 PRO A O 1
ATOM 936 N N . ALA A 1 116 ? 3.674 -17.451 -3.009 1.00 76.88 116 ALA A N 1
ATOM 937 C CA . ALA A 1 116 ? 4.986 -18.104 -2.999 1.00 76.88 116 ALA A CA 1
ATOM 938 C C . ALA A 1 116 ? 6.053 -17.283 -3.744 1.00 76.88 116 ALA A C 1
ATOM 940 O O . ALA A 1 116 ? 7.200 -17.238 -3.314 1.00 76.88 116 ALA A O 1
ATOM 941 N N . ASN A 1 117 ? 5.647 -16.609 -4.826 1.00 76.62 117 ASN A N 1
ATOM 942 C CA . ASN A 1 117 ? 6.478 -15.699 -5.604 1.00 76.62 117 ASN A CA 1
ATOM 943 C C . ASN A 1 117 ? 5.727 -14.375 -5.800 1.00 76.62 117 ASN A C 1
ATOM 945 O O . ASN A 1 117 ? 4.572 -14.379 -6.230 1.00 76.62 117 ASN A O 1
ATOM 949 N N . ILE A 1 118 ? 6.382 -13.249 -5.509 1.00 80.19 118 ILE A N 1
ATOM 950 C CA . ILE A 1 118 ? 5.845 -11.903 -5.758 1.00 80.19 118 ILE A CA 1
ATOM 951 C C . ILE A 1 118 ? 6.432 -11.382 -7.064 1.00 80.19 118 ILE A C 1
ATOM 953 O O . ILE A 1 118 ? 7.414 -10.656 -7.072 1.00 80.19 118 ILE A O 1
ATOM 957 N N . GLU A 1 119 ? 5.853 -11.769 -8.195 1.00 76.88 119 GLU A N 1
ATOM 958 C CA . GLU A 1 119 ? 6.364 -11.310 -9.487 1.00 76.88 119 GLU A CA 1
ATOM 959 C C . GLU A 1 119 ? 6.161 -9.809 -9.654 1.00 76.88 119 GLU A C 1
ATOM 961 O O . GLU A 1 119 ? 7.105 -9.137 -10.026 1.00 76.88 119 GLU A O 1
ATOM 966 N N . LYS A 1 120 ? 4.980 -9.262 -9.339 1.00 79.50 120 LYS A N 1
ATOM 967 C CA . LYS A 1 120 ? 4.700 -7.835 -9.554 1.00 79.50 120 LYS A CA 1
ATOM 968 C C . LYS A 1 120 ? 3.774 -7.254 -8.486 1.00 79.50 120 LYS A C 1
ATOM 970 O O . LYS A 1 120 ? 2.753 -7.865 -8.157 1.00 79.50 120 LYS A O 1
ATOM 975 N N . LEU A 1 121 ? 4.130 -6.079 -7.962 1.00 80.75 121 LEU A N 1
ATOM 976 C CA . LEU A 1 121 ? 3.328 -5.312 -7.006 1.00 80.75 121 LEU A CA 1
ATOM 977 C C . LEU A 1 121 ? 2.950 -3.979 -7.641 1.00 80.75 121 LEU A C 1
ATOM 979 O O . LEU A 1 121 ? 3.820 -3.185 -7.961 1.00 80.75 121 LEU A O 1
ATOM 983 N N . ASN A 1 122 ? 1.658 -3.723 -7.794 1.00 73.56 122 ASN A N 1
ATOM 984 C CA . ASN A 1 122 ? 1.165 -2.506 -8.438 1.00 73.56 122 ASN A CA 1
ATOM 985 C C . ASN A 1 122 ? 0.250 -1.724 -7.498 1.00 73.56 122 ASN A C 1
ATOM 987 O O . ASN A 1 122 ? -0.275 -2.271 -6.530 1.00 73.56 122 ASN A O 1
ATOM 991 N N . ASP A 1 123 ? -0.016 -0.465 -7.821 1.00 73.44 123 ASP A N 1
ATOM 992 C CA . ASP A 1 123 ? -1.164 0.278 -7.286 1.00 73.44 123 ASP A CA 1
ATOM 993 C C . ASP A 1 123 ? -2.093 0.817 -8.396 1.00 73.44 123 ASP A C 1
ATOM 995 O O . ASP A 1 123 ? -3.188 1.319 -8.129 1.00 73.44 123 ASP A O 1
ATOM 999 N N . ALA A 1 124 ? -1.693 0.617 -9.658 1.00 78.94 124 ALA A N 1
ATOM 1000 C CA . ALA A 1 124 ? -2.248 1.222 -10.863 1.00 78.94 124 ALA A CA 1
ATOM 1001 C C . ALA A 1 124 ? -2.718 0.160 -11.891 1.00 78.94 124 ALA A C 1
ATOM 1003 O O . ALA A 1 124 ? -2.283 -0.994 -11.827 1.00 78.94 124 ALA A O 1
ATOM 1004 N N . PRO A 1 125 ? -3.737 0.455 -12.725 1.00 80.62 125 PRO A N 1
ATOM 1005 C CA . PRO A 1 125 ? -4.357 -0.518 -13.631 1.00 80.62 125 PRO A CA 1
ATOM 1006 C C . PRO A 1 125 ? -3.375 -1.020 -14.691 1.00 80.62 125 PRO A C 1
ATOM 1008 O O . PRO A 1 125 ? -2.654 -0.234 -15.282 1.00 80.62 125 PRO A O 1
ATOM 1011 N N . VAL A 1 126 ? -3.394 -2.325 -14.962 1.00 81.50 126 VAL A N 1
ATOM 1012 C CA . VAL A 1 126 ? -2.530 -2.931 -15.988 1.00 81.50 126 VAL A CA 1
ATOM 1013 C C . VAL A 1 126 ? -3.250 -3.087 -17.323 1.00 81.50 126 VAL A C 1
ATOM 1015 O O . VAL A 1 126 ? -2.651 -2.926 -18.381 1.00 81.50 126 VAL A O 1
ATOM 1018 N N . ARG A 1 127 ? -4.547 -3.397 -17.276 1.00 84.75 127 ARG A N 1
ATOM 1019 C CA . ARG A 1 127 ? -5.315 -3.689 -18.483 1.00 84.75 127 ARG A CA 1
ATOM 1020 C C . ARG A 1 127 ? -5.469 -2.461 -19.375 1.00 84.75 127 ARG A C 1
ATOM 1022 O O . ARG A 1 127 ? -5.933 -1.427 -18.892 1.00 84.75 127 ARG A O 1
ATOM 1029 N N . GLY A 1 128 ? -5.148 -2.611 -20.656 1.00 85.19 128 GLY A N 1
ATOM 10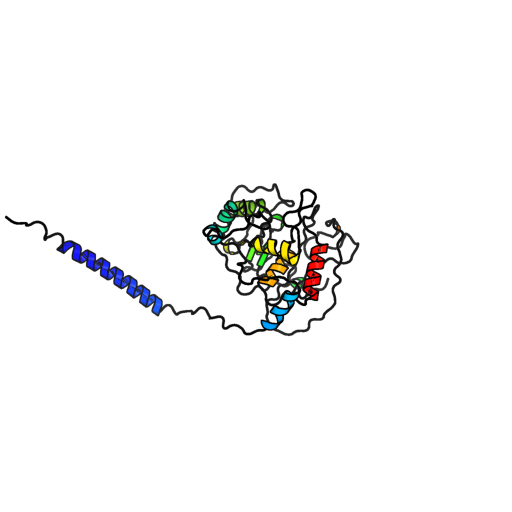30 C CA . GLY A 1 128 ? -5.067 -1.526 -21.635 1.00 85.19 128 GLY A CA 1
ATOM 1031 C C . GLY A 1 128 ? -3.701 -0.833 -21.700 1.00 85.19 128 GLY A C 1
ATOM 1032 O O . GLY A 1 128 ? -3.551 0.089 -22.494 1.00 85.19 128 GLY A O 1
ATOM 1033 N N . TYR A 1 129 ? -2.736 -1.259 -20.880 1.00 83.69 129 TYR A N 1
ATOM 1034 C CA . TYR A 1 129 ? -1.374 -0.716 -20.792 1.00 83.69 129 TYR A CA 1
ATOM 1035 C C . TYR A 1 129 ? -0.320 -1.837 -20.771 1.00 83.69 129 TYR A C 1
ATOM 1037 O O . TYR A 1 129 ? 0.811 -1.633 -20.338 1.00 83.69 129 TYR A O 1
ATOM 1045 N N . GLU A 1 130 ? -0.683 -3.055 -21.183 1.00 84.25 130 GLU A N 1
ATOM 1046 C CA . GLU A 1 130 ? 0.136 -4.259 -21.021 1.00 84.25 130 GLU A CA 1
ATOM 1047 C C . GLU A 1 130 ? 1.488 -4.176 -21.740 1.00 84.25 130 GLU A C 1
ATOM 1049 O O . GLU A 1 130 ? 2.437 -4.813 -21.289 1.00 84.25 130 GLU A O 1
ATOM 1054 N N . GLU A 1 131 ? 1.584 -3.400 -22.820 1.00 82.50 131 GLU A N 1
ATOM 1055 C CA . GLU A 1 131 ? 2.842 -3.163 -23.538 1.00 82.50 131 GLU A CA 1
ATOM 1056 C C . GLU A 1 131 ? 3.837 -2.353 -22.696 1.00 82.50 131 GLU A C 1
ATOM 1058 O O . GLU A 1 131 ? 5.024 -2.674 -22.676 1.00 82.50 131 GLU A O 1
ATOM 1063 N N . ASP A 1 132 ? 3.345 -1.376 -21.932 1.00 78.31 132 ASP A N 1
ATOM 1064 C CA . ASP A 1 132 ? 4.179 -0.477 -21.129 1.00 78.31 132 ASP A CA 1
ATOM 1065 C C . ASP A 1 132 ? 4.478 -1.061 -19.751 1.00 78.31 132 ASP A C 1
ATOM 1067 O O . ASP A 1 132 ? 5.593 -0.964 -19.230 1.00 78.31 132 ASP A O 1
ATOM 1071 N N . VAL A 1 133 ? 3.456 -1.655 -19.127 1.00 77.06 133 VAL A N 1
ATOM 1072 C CA . VAL A 1 133 ? 3.537 -2.082 -17.730 1.00 77.06 133 VAL A CA 1
ATOM 1073 C C . VAL A 1 133 ? 3.644 -3.589 -17.566 1.00 77.06 133 VAL A C 1
ATOM 1075 O O . VAL A 1 133 ? 3.959 -4.056 -16.473 1.00 77.06 133 VAL A O 1
ATOM 1078 N N . GLY A 1 134 ? 3.432 -4.378 -18.618 1.00 78.75 134 GLY A N 1
ATOM 1079 C CA . GLY A 1 134 ? 3.395 -5.839 -18.555 1.00 78.75 134 GLY A CA 1
ATOM 1080 C C . GLY A 1 134 ? 2.079 -6.367 -17.983 1.00 78.75 134 GLY A C 1
ATOM 1081 O O . GLY A 1 134 ? 1.442 -5.717 -17.159 1.00 78.75 134 GLY A O 1
ATOM 1082 N N . ASN A 1 135 ? 1.691 -7.581 -18.369 1.00 79.50 135 ASN A N 1
ATOM 1083 C CA . ASN A 1 135 ? 0.367 -8.161 -18.101 1.00 79.50 135 ASN A CA 1
ATOM 1084 C C . ASN A 1 135 ? 0.173 -8.780 -16.702 1.00 79.50 135 ASN A C 1
ATOM 1086 O O . ASN A 1 135 ? -0.967 -8.950 -16.274 1.00 79.50 135 ASN A O 1
ATOM 1090 N N . LYS A 1 136 ? 1.252 -9.070 -15.966 1.00 80.81 136 LYS A N 1
ATOM 1091 C CA . LYS A 1 136 ? 1.172 -9.753 -14.666 1.00 80.81 136 LYS A CA 1
ATOM 1092 C C . LYS A 1 136 ? 0.891 -8.828 -13.486 1.00 80.81 136 LYS A C 1
ATOM 1094 O O . LYS A 1 136 ? 1.348 -7.686 -13.454 1.00 80.81 136 LYS A O 1
ATOM 1099 N N . THR A 1 137 ? 0.163 -9.307 -12.475 1.00 84.44 137 THR A N 1
ATOM 1100 C CA . THR A 1 137 ? 0.047 -8.636 -11.160 1.00 84.44 137 THR A CA 1
ATOM 1101 C C . THR A 1 137 ? -0.153 -9.669 -10.056 1.00 84.44 137 THR A C 1
ATOM 1103 O O . THR A 1 137 ? -1.183 -10.333 -10.010 1.00 84.44 137 THR A O 1
ATOM 1106 N N . THR A 1 138 ? 0.797 -9.788 -9.125 1.00 88.31 138 THR A N 1
ATOM 1107 C CA . THR A 1 138 ? 0.660 -10.705 -7.978 1.00 88.31 138 THR A CA 1
ATOM 1108 C C . THR A 1 138 ? -0.116 -10.053 -6.841 1.00 88.31 138 THR A C 1
ATOM 1110 O O . THR A 1 138 ? -0.983 -10.671 -6.225 1.00 88.31 138 THR A O 1
ATOM 1113 N N . MET A 1 139 ? 0.202 -8.797 -6.542 1.00 90.19 139 MET A N 1
ATOM 1114 C CA . MET A 1 139 ? -0.416 -8.047 -5.459 1.00 90.19 139 MET A CA 1
ATOM 1115 C C . MET A 1 139 ? -0.704 -6.626 -5.928 1.00 90.19 139 MET A C 1
ATOM 1117 O O . MET A 1 139 ? 0.075 -6.035 -6.679 1.00 90.19 139 MET A O 1
ATOM 1121 N N . ARG A 1 140 ? -1.814 -6.068 -5.458 1.00 90.50 140 ARG A N 1
ATOM 1122 C CA . ARG A 1 140 ? -2.185 -4.682 -5.689 1.00 90.50 140 ARG A CA 1
ATOM 1123 C C . ARG A 1 140 ? -2.409 -3.973 -4.368 1.00 90.50 140 ARG A C 1
ATOM 1125 O O . ARG A 1 140 ? -3.365 -4.296 -3.662 1.00 90.50 140 ARG A O 1
ATOM 1132 N N . LEU A 1 141 ? -1.552 -3.007 -4.048 1.00 92.31 141 LEU A N 1
ATOM 1133 C CA . LEU A 1 141 ? -1.791 -2.134 -2.906 1.00 92.31 141 LEU A CA 1
ATOM 1134 C C . LEU A 1 141 ? -2.910 -1.160 -3.254 1.00 92.31 141 LEU A C 1
ATOM 1136 O O . LEU A 1 141 ? -2.920 -0.569 -4.333 1.00 92.31 141 LEU A O 1
ATOM 1140 N N . PHE A 1 142 ? -3.853 -0.986 -2.339 1.00 92.88 142 PHE A N 1
ATOM 1141 C CA . PHE A 1 142 ? -4.920 -0.016 -2.513 1.00 92.88 142 PHE A CA 1
ATOM 1142 C C . PHE A 1 142 ? -5.409 0.522 -1.169 1.00 92.88 142 PHE A C 1
ATOM 1144 O O . PHE A 1 142 ? -5.215 -0.067 -0.109 1.00 92.88 142 PHE A O 1
ATOM 1151 N N . TYR A 1 143 ? -6.083 1.656 -1.242 1.00 93.38 143 TYR A N 1
ATOM 1152 C CA . TYR A 1 143 ? -6.856 2.284 -0.174 1.00 93.38 143 TYR A CA 1
ATOM 1153 C C . TYR A 1 143 ? -8.166 2.827 -0.783 1.00 93.38 143 TYR A C 1
ATOM 1155 O O . TYR A 1 143 ? -8.243 2.944 -2.012 1.00 93.38 143 TYR A O 1
ATOM 1163 N N . PRO A 1 144 ? -9.214 3.131 0.006 1.00 93.81 144 PRO A N 1
ATOM 1164 C CA . PRO A 1 144 ? -10.561 3.377 -0.521 1.00 93.81 144 PRO A CA 1
ATOM 1165 C C . PRO A 1 144 ? -10.626 4.409 -1.652 1.00 93.81 144 PRO A C 1
ATOM 1167 O O . PRO A 1 144 ? -11.296 4.180 -2.656 1.00 93.81 144 PRO A O 1
ATOM 1170 N N . GLU A 1 145 ? -9.905 5.526 -1.531 1.00 88.88 145 GLU A N 1
ATOM 1171 C CA . GLU A 1 145 ? -9.908 6.594 -2.542 1.00 88.88 145 GLU A CA 1
ATOM 1172 C C . GLU A 1 145 ? -9.197 6.223 -3.857 1.00 88.88 145 GLU A C 1
ATOM 1174 O O . GLU A 1 145 ? -9.404 6.886 -4.873 1.00 88.88 145 GLU A O 1
ATOM 1179 N N . SER A 1 146 ? -8.383 5.163 -3.849 1.00 86.88 146 SER A N 1
ATOM 1180 C CA . SER A 1 146 ? -7.708 4.602 -5.033 1.00 86.88 146 SER A CA 1
ATOM 1181 C C . SER A 1 146 ? -8.435 3.392 -5.638 1.00 86.88 146 SER A C 1
ATOM 1183 O O . SER A 1 146 ? -8.050 2.907 -6.701 1.00 86.88 146 SER A O 1
ATOM 1185 N N . ALA A 1 147 ? -9.474 2.879 -4.972 1.00 90.31 147 ALA A N 1
ATOM 1186 C CA . ALA A 1 147 ? -10.170 1.675 -5.406 1.00 90.31 147 ALA A CA 1
ATOM 1187 C C . ALA A 1 147 ? -11.034 1.939 -6.653 1.00 90.31 147 ALA A C 1
ATOM 1189 O O . ALA A 1 147 ? -11.824 2.885 -6.693 1.00 90.31 147 ALA A O 1
ATOM 1190 N N . SER A 1 148 ? -10.940 1.062 -7.656 1.00 89.25 148 SER A N 1
ATOM 1191 C CA . SER A 1 148 ? -11.935 0.973 -8.730 1.00 89.25 148 SER A CA 1
ATOM 1192 C C . SER A 1 148 ? -13.162 0.204 -8.242 1.00 89.25 148 SER A C 1
ATOM 1194 O O . SER A 1 148 ? -13.042 -0.655 -7.374 1.00 89.25 148 SER A O 1
ATOM 1196 N N . TYR A 1 149 ? -14.339 0.490 -8.810 1.00 91.12 149 TYR A N 1
ATOM 1197 C CA . TYR A 1 149 ? -15.581 -0.248 -8.525 1.00 91.12 149 TYR A CA 1
ATOM 1198 C C . TYR A 1 149 ? -15.408 -1.762 -8.717 1.00 91.12 149 TYR A C 1
ATOM 1200 O O . TYR A 1 149 ? -15.796 -2.542 -7.852 1.00 91.12 149 TYR A O 1
ATOM 1208 N N . ASP A 1 150 ? -14.778 -2.160 -9.822 1.00 91.69 150 ASP A N 1
ATOM 1209 C CA . ASP A 1 150 ? -14.455 -3.549 -10.124 1.00 91.69 150 ASP A CA 1
ATOM 1210 C C . ASP A 1 150 ? -12.931 -3.678 -10.295 1.00 91.69 150 ASP A C 1
ATOM 1212 O O . ASP A 1 150 ? -12.370 -3.195 -11.287 1.00 91.69 150 ASP A O 1
ATOM 1216 N N . PRO A 1 151 ? -12.218 -4.251 -9.310 1.00 89.25 151 PRO A N 1
ATOM 1217 C CA . PRO A 1 151 ? -10.788 -4.496 -9.439 1.00 89.25 151 PRO A CA 1
ATOM 1218 C C . PRO A 1 151 ? -10.475 -5.659 -10.393 1.00 89.25 151 PRO A C 1
ATOM 1220 O O . PRO A 1 151 ? -9.369 -5.699 -10.930 1.00 89.25 151 PRO A O 1
ATOM 1223 N N . GLY A 1 152 ? -11.409 -6.579 -10.649 1.00 86.81 152 GLY A N 1
ATOM 1224 C CA . GLY A 1 152 ? -11.220 -7.698 -11.577 1.00 86.81 152 GLY A CA 1
ATOM 1225 C C . GLY A 1 152 ? -11.121 -7.257 -13.039 1.00 86.81 152 GLY A C 1
ATOM 1226 O O . GLY A 1 152 ? -10.503 -7.943 -13.851 1.00 86.81 152 GLY A O 1
ATOM 1227 N N . LEU A 1 153 ? -11.646 -6.076 -13.381 1.00 85.81 153 LEU A N 1
ATOM 1228 C CA . LEU A 1 153 ? -11.502 -5.517 -14.728 1.00 85.81 153 LEU A CA 1
ATOM 1229 C C . LEU A 1 153 ? -10.067 -5.135 -15.079 1.00 85.81 153 LEU A C 1
ATOM 1231 O O . LEU A 1 153 ? -9.746 -5.138 -16.262 1.00 85.81 153 LEU A O 1
ATOM 1235 N N . HIS A 1 154 ? -9.226 -4.805 -14.099 1.00 79.00 154 HIS A N 1
ATOM 1236 C CA . HIS A 1 154 ? -7.894 -4.230 -14.331 1.00 79.00 154 HIS A CA 1
ATOM 1237 C C . HIS A 1 154 ? -6.739 -5.104 -13.842 1.00 79.00 154 HIS A C 1
ATOM 1239 O O . HIS A 1 154 ? -5.583 -4.708 -14.004 1.00 79.00 154 HIS A O 1
ATOM 1245 N N . ASN A 1 155 ? -7.043 -6.248 -13.230 1.00 77.25 155 ASN A N 1
ATOM 1246 C CA . ASN A 1 155 ? -6.062 -7.145 -12.636 1.00 77.25 155 ASN A CA 1
ATOM 1247 C C . ASN A 1 155 ? -6.263 -8.575 -13.138 1.00 77.25 155 ASN A C 1
ATOM 1249 O O . ASN A 1 155 ? -7.361 -8.973 -13.525 1.00 77.25 155 ASN A O 1
ATOM 1253 N N . GLU A 1 156 ? -5.196 -9.366 -13.082 1.00 79.88 156 GLU A N 1
ATOM 1254 C CA . GLU A 1 156 ? -5.291 -10.798 -13.337 1.00 79.88 156 GLU A CA 1
ATOM 1255 C C . GLU A 1 156 ? -6.180 -11.488 -12.288 1.00 79.88 156 GLU A C 1
ATOM 1257 O O . GLU A 1 156 ? -6.181 -11.081 -11.121 1.00 79.88 156 GLU A O 1
ATOM 1262 N N . PRO A 1 157 ? -6.884 -12.582 -12.643 1.00 80.31 157 PRO A N 1
ATOM 1263 C CA . PRO A 1 157 ? -7.772 -13.280 -11.716 1.00 80.31 157 PRO A CA 1
ATOM 1264 C C . PRO A 1 157 ? -7.110 -13.721 -10.403 1.00 80.31 157 PRO A C 1
ATOM 1266 O O . PRO A 1 157 ? -7.808 -13.856 -9.404 1.00 80.31 157 PRO A O 1
ATOM 1269 N N . GLY A 1 158 ? -5.794 -13.960 -10.389 1.00 84.69 158 GLY A N 1
ATOM 1270 C CA . GLY A 1 158 ? -5.034 -14.388 -9.209 1.00 84.69 158 GLY A CA 1
ATOM 1271 C C . GLY A 1 158 ? -4.454 -13.259 -8.348 1.00 84.69 158 GLY A C 1
ATOM 1272 O O . GLY A 1 158 ? -3.850 -13.555 -7.318 1.00 84.69 158 GLY A O 1
ATOM 1273 N N . ALA A 1 159 ? -4.612 -11.993 -8.742 1.00 89.31 159 ALA A N 1
ATOM 1274 C CA . ALA A 1 159 ? -4.014 -10.866 -8.033 1.00 89.31 159 ALA A CA 1
ATOM 1275 C C . ALA A 1 159 ? -4.646 -10.666 -6.645 1.00 89.31 159 ALA A C 1
ATOM 1277 O O . ALA A 1 159 ? -5.871 -10.602 -6.506 1.00 89.31 159 ALA A O 1
ATOM 1278 N N . LEU A 1 160 ? -3.812 -10.521 -5.612 1.00 93.75 160 LEU A N 1
ATOM 1279 C CA . LEU A 1 160 ? -4.281 -10.152 -4.277 1.00 93.75 160 LEU A CA 1
ATOM 1280 C C . LEU A 1 160 ? -4.579 -8.657 -4.200 1.00 93.75 160 LEU A C 1
ATOM 1282 O O . LEU A 1 160 ? -3.772 -7.834 -4.629 1.00 93.75 160 LEU A O 1
ATOM 1286 N N . MET A 1 161 ? -5.693 -8.307 -3.567 1.00 94.56 161 MET A N 1
ATOM 1287 C CA . MET A 1 161 ? -6.047 -6.927 -3.246 1.00 94.56 161 MET A CA 1
ATOM 1288 C C . MET A 1 161 ? -5.606 -6.637 -1.812 1.00 94.56 161 MET A C 1
ATOM 1290 O O . MET A 1 161 ? -6.214 -7.110 -0.853 1.00 94.56 161 MET A O 1
ATOM 1294 N N . VAL A 1 162 ? -4.538 -5.865 -1.648 1.00 96.25 162 VAL A N 1
ATOM 1295 C CA . VAL A 1 162 ? -3.915 -5.597 -0.349 1.00 96.25 162 VAL A CA 1
ATOM 1296 C C . VAL A 1 162 ? -4.296 -4.196 0.129 1.00 96.25 162 VAL A C 1
ATOM 1298 O O . VAL A 1 162 ? -3.814 -3.195 -0.401 1.00 96.25 162 VAL A O 1
ATOM 1301 N N . LEU A 1 163 ? -5.158 -4.120 1.143 1.00 97.38 163 LEU A N 1
ATOM 1302 C CA . LEU A 1 163 ? -5.544 -2.861 1.769 1.00 97.38 163 LEU A CA 1
ATOM 1303 C C . LEU A 1 163 ? -4.365 -2.282 2.561 1.00 97.38 163 LEU A C 1
ATOM 1305 O O . LEU A 1 163 ? -3.828 -2.948 3.449 1.00 97.38 163 LEU A O 1
ATOM 1309 N N . VAL A 1 164 ? -4.037 -1.018 2.300 1.00 96.75 164 VAL A N 1
ATOM 1310 C CA . VAL A 1 164 ? -3.134 -0.199 3.116 1.00 96.75 164 VAL A CA 1
ATOM 1311 C C . VAL A 1 164 ? -3.982 0.759 3.964 1.00 96.75 164 VAL A C 1
ATOM 1313 O O . VAL A 1 164 ? -4.541 1.715 3.422 1.00 96.75 164 VAL A O 1
ATOM 1316 N N . PRO A 1 165 ? -4.145 0.512 5.276 1.00 95.25 165 PRO A N 1
ATOM 1317 C CA . PRO A 1 165 ? -4.989 1.352 6.117 1.00 95.25 165 PRO A CA 1
ATOM 1318 C C . PRO A 1 165 ? -4.236 2.617 6.552 1.00 95.25 165 PRO A C 1
ATOM 1320 O O . PRO A 1 165 ? -3.336 2.560 7.389 1.00 95.25 165 PRO A O 1
ATOM 1323 N N . PHE A 1 166 ? -4.628 3.779 6.029 1.00 93.06 166 PHE A N 1
ATOM 1324 C CA . PHE A 1 166 ? -4.042 5.059 6.437 1.00 93.06 166 PHE A CA 1
ATOM 1325 C C . PHE A 1 166 ? -4.790 5.696 7.613 1.00 93.06 166 PHE A C 1
ATOM 1327 O O . PHE A 1 166 ? -4.212 6.406 8.436 1.00 93.06 166 PHE A O 1
ATOM 1334 N N . LYS A 1 167 ? -6.098 5.449 7.700 1.00 92.38 167 LYS A N 1
ATOM 1335 C CA . LYS A 1 167 ? -6.998 6.038 8.698 1.00 92.38 167 LYS A CA 1
ATOM 1336 C C . LYS A 1 167 ? -8.123 5.072 9.061 1.00 92.38 167 LYS A C 1
ATOM 1338 O O . LYS A 1 167 ? -8.461 4.171 8.298 1.00 92.38 167 LYS A O 1
ATOM 1343 N N . GLN A 1 168 ? -8.763 5.276 10.215 1.00 94.56 168 GLN A N 1
ATOM 1344 C CA . GLN A 1 168 ? -9.881 4.428 10.669 1.00 94.56 168 GLN A CA 1
ATOM 1345 C C . GLN A 1 168 ? -11.037 4.366 9.664 1.00 94.56 168 GLN A C 1
ATOM 1347 O O . GLN A 1 168 ? -11.737 3.358 9.572 1.00 94.56 168 GLN A O 1
ATOM 1352 N N . GLN A 1 169 ? -11.245 5.448 8.914 1.00 94.94 169 GLN A N 1
ATOM 1353 C CA . GLN A 1 169 ? -12.253 5.538 7.866 1.00 94.94 169 GLN A CA 1
ATOM 1354 C C . GLN A 1 169 ? -12.017 4.495 6.770 1.00 94.94 169 GLN A C 1
ATOM 1356 O O . GLN A 1 169 ? -12.993 3.999 6.219 1.00 94.94 169 GLN A O 1
ATOM 1361 N N . ASP A 1 170 ? -10.769 4.099 6.514 1.00 96.19 170 ASP A N 1
ATOM 1362 C CA . ASP A 1 170 ? -10.455 3.106 5.486 1.00 96.19 170 ASP A CA 1
ATOM 1363 C C . ASP A 1 170 ? -10.943 1.717 5.888 1.00 96.19 170 ASP A C 1
ATOM 1365 O O . ASP A 1 170 ? -11.607 1.023 5.119 1.00 96.19 170 ASP A O 1
ATOM 1369 N N . LEU A 1 171 ? -10.691 1.348 7.144 1.00 97.25 171 LEU A N 1
ATOM 1370 C CA . LEU A 1 171 ? -11.185 0.102 7.721 1.00 97.25 171 LEU A CA 1
ATOM 1371 C C . LEU A 1 171 ? -12.705 0.106 7.860 1.00 97.25 171 LEU A C 1
ATOM 1373 O O . LEU A 1 171 ? -13.353 -0.914 7.630 1.00 97.25 171 LEU A O 1
ATOM 1377 N N . ARG A 1 172 ? -13.288 1.256 8.223 1.00 97.00 172 ARG A N 1
ATOM 1378 C CA . ARG A 1 172 ? -14.742 1.420 8.271 1.00 97.00 172 ARG A CA 1
ATOM 1379 C C . ARG A 1 172 ? -15.358 1.208 6.891 1.00 97.00 172 ARG A C 1
ATOM 1381 O O . ARG A 1 172 ? -16.321 0.458 6.807 1.00 97.00 172 ARG A O 1
ATOM 1388 N N . TRP A 1 173 ? -14.795 1.809 5.843 1.00 97.12 173 TRP A N 1
ATOM 1389 C CA . TRP A 1 173 ? -15.268 1.629 4.471 1.00 97.12 173 TRP A CA 1
ATOM 1390 C C . TRP A 1 173 ? -15.224 0.159 4.053 1.00 97.12 173 TRP A C 1
ATOM 1392 O O . TRP A 1 173 ? -16.237 -0.368 3.599 1.00 97.12 173 TRP A O 1
ATOM 1402 N N . LEU A 1 174 ? -14.099 -0.533 4.275 1.00 97.19 174 LEU A N 1
ATOM 1403 C CA . LEU A 1 174 ? -13.997 -1.943 3.894 1.00 97.19 174 LEU A CA 1
ATOM 1404 C C . LEU A 1 174 ? -14.989 -2.802 4.687 1.00 97.19 174 LEU A C 1
ATOM 1406 O O . LEU A 1 174 ? -15.668 -3.647 4.113 1.00 97.19 174 LEU A O 1
ATOM 1410 N N . LYS A 1 175 ? -15.141 -2.550 5.990 1.00 97.12 175 LYS A N 1
ATOM 1411 C CA . LYS A 1 175 ? -16.158 -3.216 6.809 1.00 97.12 175 LYS A CA 1
ATOM 1412 C C . LYS A 1 175 ? -17.571 -2.963 6.266 1.00 97.12 175 LYS A C 1
ATOM 1414 O O . LYS A 1 175 ? -18.337 -3.904 6.114 1.00 97.12 175 LYS A O 1
ATOM 1419 N N . GLU A 1 176 ? -17.928 -1.718 5.964 1.00 96.62 176 GLU A N 1
ATOM 1420 C CA . GLU A 1 176 ? -19.248 -1.377 5.414 1.00 96.62 176 GLU A CA 1
ATOM 1421 C C . GLU A 1 176 ? -19.507 -2.068 4.065 1.00 96.62 176 GLU A C 1
ATOM 1423 O O . GLU A 1 176 ? -20.635 -2.462 3.785 1.00 96.62 176 GLU A O 1
ATOM 1428 N N . ILE A 1 177 ? -18.468 -2.269 3.250 1.00 96.19 177 ILE A N 1
ATOM 1429 C CA . ILE A 1 177 ? -18.546 -3.046 2.009 1.00 96.19 177 ILE A CA 1
ATOM 1430 C C . ILE A 1 177 ? -18.769 -4.537 2.293 1.00 96.19 177 ILE A C 1
ATOM 1432 O O . ILE A 1 177 ? -19.699 -5.111 1.733 1.00 96.19 177 ILE A O 1
ATOM 1436 N N . LEU A 1 178 ? -17.952 -5.144 3.161 1.00 96.00 178 LEU A N 1
ATOM 1437 C CA . LEU A 1 178 ? -17.965 -6.587 3.446 1.00 96.00 178 LEU A CA 1
ATOM 1438 C C . LEU A 1 178 ? -19.242 -7.060 4.151 1.00 96.00 178 LEU A C 1
ATOM 1440 O O . LEU A 1 178 ? -19.679 -8.186 3.934 1.00 96.00 178 LEU A O 1
ATOM 1444 N N . TYR A 1 179 ? -19.827 -6.212 4.996 1.00 96.50 179 TYR A N 1
ATOM 1445 C CA . TYR A 1 179 ? -21.037 -6.518 5.768 1.00 96.50 179 TYR A CA 1
ATOM 1446 C C . TYR A 1 179 ? -22.316 -5.942 5.149 1.00 96.50 179 TYR A C 1
ATOM 1448 O O . TYR A 1 179 ?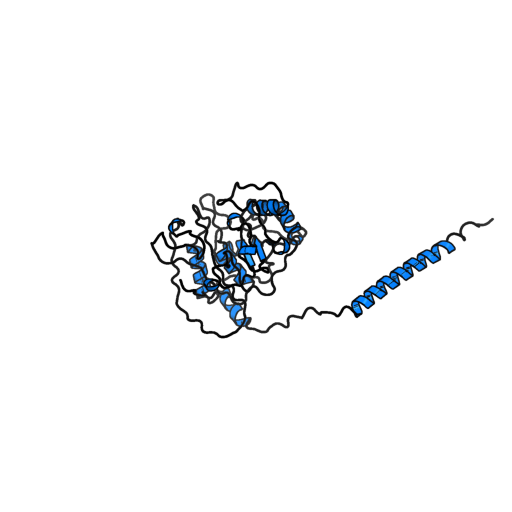 -23.370 -5.985 5.776 1.00 96.50 179 TYR A O 1
ATOM 1456 N N . ASP A 1 180 ? -22.212 -5.372 3.948 1.00 95.12 180 ASP A N 1
ATOM 1457 C CA . ASP A 1 180 ? -23.296 -4.672 3.258 1.00 95.12 180 ASP A CA 1
ATOM 1458 C C . ASP A 1 180 ? -24.032 -3.630 4.124 1.00 95.12 180 ASP A C 1
ATOM 1460 O O . ASP A 1 180 ? -25.254 -3.502 4.127 1.00 95.12 180 ASP A O 1
ATOM 1464 N N . GLU A 1 181 ? -23.270 -2.848 4.887 1.00 95.38 181 GLU A N 1
ATOM 1465 C CA . GLU A 1 181 ? -23.829 -1.790 5.722 1.00 95.38 181 GLU A CA 1
ATOM 1466 C C . GLU A 1 181 ? -24.014 -0.475 4.941 1.00 95.38 181 GLU A C 1
ATOM 1468 O O . GLU A 1 181 ? -23.596 -0.305 3.789 1.00 95.38 181 GLU A O 1
ATOM 1473 N N . LYS A 1 182 ? -24.638 0.518 5.587 1.00 92.88 182 LYS A N 1
ATOM 1474 C CA . LYS A 1 182 ? -24.790 1.860 5.017 1.00 92.88 182 LYS A CA 1
ATOM 1475 C C . LYS A 1 182 ? -23.430 2.546 4.899 1.00 92.88 182 LYS A C 1
ATOM 1477 O O . LYS A 1 182 ? -22.796 2.852 5.903 1.00 92.88 182 LYS A O 1
ATOM 1482 N N . ARG A 1 183 ? -23.040 2.869 3.665 1.00 89.50 183 ARG A N 1
ATOM 1483 C CA . ARG A 1 183 ? -21.710 3.405 3.358 1.00 89.50 183 ARG A CA 1
ATOM 1484 C C . ARG A 1 183 ? -21.640 4.920 3.444 1.00 89.50 183 ARG A C 1
ATOM 1486 O O . ARG A 1 183 ? -22.482 5.628 2.877 1.00 89.50 183 ARG A O 1
ATOM 1493 N N . VAL A 1 184 ? -20.601 5.423 4.105 1.00 85.81 184 VAL A N 1
ATOM 1494 C CA . VAL A 1 184 ? -20.379 6.862 4.309 1.00 85.81 184 VAL A CA 1
ATOM 1495 C C . VAL A 1 184 ? -19.281 7.378 3.376 1.00 85.81 184 VAL A C 1
ATOM 1497 O O . VAL A 1 184 ? -18.202 6.811 3.296 1.00 85.81 184 VAL A O 1
ATOM 1500 N N . ARG A 1 185 ? -19.532 8.500 2.687 1.00 84.38 185 ARG A N 1
ATOM 1501 C CA . ARG A 1 185 ? -18.544 9.155 1.798 1.00 84.38 185 ARG A CA 1
ATOM 1502 C C . ARG A 1 185 ? -17.736 10.273 2.475 1.00 84.38 185 ARG A C 1
ATOM 1504 O O . ARG A 1 185 ? -16.836 10.842 1.869 1.00 84.38 185 ARG A O 1
ATOM 1511 N N . LYS A 1 186 ? -18.076 10.635 3.715 1.00 86.88 186 LYS A N 1
ATOM 1512 C CA . LYS A 1 186 ? -17.417 11.715 4.464 1.00 86.88 186 LYS A CA 1
ATOM 1513 C C . LYS A 1 186 ? -16.064 11.250 5.011 1.00 86.88 186 LYS A C 1
ATOM 1515 O O . LYS A 1 186 ? -15.978 10.170 5.584 1.00 86.88 186 LYS A O 1
ATOM 1520 N N . GLY A 1 187 ? -15.052 12.115 4.929 1.00 84.56 187 GLY A N 1
ATOM 1521 C CA . GLY A 1 187 ? -13.711 11.852 5.472 1.00 84.56 187 GLY A CA 1
ATOM 1522 C C . GLY A 1 187 ? -12.707 11.309 4.452 1.00 84.56 187 GLY A C 1
ATOM 1523 O O . GLY A 1 187 ? -11.607 10.930 4.841 1.00 84.56 187 GLY A O 1
ATOM 1524 N N . PHE A 1 188 ? -13.077 11.306 3.172 1.00 85.75 188 PHE A N 1
ATOM 1525 C CA . PHE A 1 188 ? -12.218 10.950 2.049 1.00 85.75 188 PHE A CA 1
ATOM 1526 C C . PHE A 1 188 ? -12.000 12.179 1.164 1.00 85.75 188 PHE A C 1
ATOM 1528 O O . PHE A 1 188 ? -12.936 12.950 0.941 1.00 85.75 188 PHE A O 1
ATOM 1535 N N . TRP A 1 189 ? -10.779 12.375 0.667 1.00 78.50 189 TRP A N 1
ATOM 1536 C CA . TRP A 1 189 ? -10.462 13.493 -0.235 1.00 78.50 189 TRP A CA 1
ATOM 1537 C C . TRP A 1 189 ? -11.048 13.276 -1.639 1.00 78.50 189 TRP A C 1
ATOM 1539 O O . TRP A 1 189 ? -11.390 14.234 -2.330 1.00 78.50 189 TRP A O 1
ATOM 1549 N N . ARG A 1 190 ? -11.228 12.009 -2.024 1.00 82.50 190 ARG A N 1
ATOM 1550 C CA . ARG A 1 190 ? -11.971 11.558 -3.199 1.00 82.50 190 ARG A CA 1
ATOM 1551 C C . ARG A 1 190 ? -13.008 10.525 -2.758 1.00 82.50 190 ARG A C 1
ATOM 1553 O O . ARG A 1 190 ? -12.667 9.651 -1.966 1.00 82.50 190 ARG A O 1
ATOM 1560 N N . PRO A 1 191 ? -14.260 10.583 -3.245 1.00 87.12 191 PRO A N 1
ATOM 1561 C CA . PRO A 1 191 ? -15.276 9.610 -2.861 1.00 87.12 191 PRO A CA 1
ATOM 1562 C C . PRO A 1 191 ? -14.855 8.180 -3.238 1.00 87.12 191 PRO A C 1
ATOM 1564 O O . PRO A 1 191 ? -14.612 7.933 -4.423 1.00 87.12 191 PRO A O 1
ATOM 1567 N N . PRO A 1 192 ? -14.792 7.238 -2.280 1.00 92.50 192 PRO A N 1
ATOM 1568 C CA . PRO A 1 192 ? -14.521 5.843 -2.589 1.00 92.50 192 PRO A CA 1
ATOM 1569 C C . PRO A 1 192 ? -15.766 5.165 -3.194 1.00 92.50 192 PRO A C 1
ATOM 1571 O O . PRO A 1 192 ? -16.882 5.701 -3.086 1.00 92.50 192 PRO A O 1
ATOM 1574 N N . PRO A 1 193 ? -15.619 3.973 -3.799 1.00 92.69 193 PRO A N 1
ATOM 1575 C CA . PRO A 1 193 ? -16.748 3.216 -4.327 1.00 92.69 193 PRO A CA 1
ATOM 1576 C C . PRO A 1 193 ? -17.767 2.902 -3.225 1.00 92.69 193 PRO A C 1
ATOM 1578 O O . PRO A 1 193 ? -17.407 2.469 -2.132 1.00 92.69 193 PRO A O 1
ATOM 1581 N N . GLN A 1 194 ? -19.057 3.089 -3.508 1.00 92.81 194 GLN A N 1
ATOM 1582 C CA . GLN A 1 194 ? -20.130 2.601 -2.626 1.00 92.81 194 GLN A CA 1
ATOM 1583 C C . GLN A 1 194 ? -20.477 1.138 -2.876 1.00 92.81 194 GLN A C 1
ATOM 1585 O O . GLN A 1 194 ? -21.113 0.496 -2.057 1.00 92.81 194 GLN A O 1
ATOM 1590 N N . ILE A 1 195 ? -20.086 0.611 -4.020 1.00 92.12 195 ILE A N 1
ATOM 1591 C CA . ILE A 1 195 ? -20.176 -0.804 -4.323 1.00 92.12 195 ILE A CA 1
ATOM 1592 C C . ILE A 1 195 ? -18.789 -1.169 -4.816 1.00 92.12 195 ILE A C 1
ATOM 1594 O O . ILE A 1 195 ? -18.181 -0.406 -5.570 1.00 92.12 195 ILE A O 1
ATOM 1598 N N . TRP A 1 196 ? -18.276 -2.290 -4.335 1.00 94.69 196 TRP A N 1
ATOM 1599 C CA . TRP A 1 196 ? -16.948 -2.753 -4.680 1.00 94.69 196 TRP A CA 1
ATOM 1600 C C . TRP A 1 196 ? -17.004 -4.253 -4.924 1.00 94.69 196 TRP A C 1
ATOM 1602 O O . TRP A 1 196 ? -17.313 -5.012 -4.008 1.00 94.69 196 TRP A O 1
ATOM 1612 N N . LEU A 1 197 ? -16.735 -4.668 -6.161 1.00 94.06 197 LEU A N 1
ATOM 1613 C CA . LEU A 1 197 ? -16.815 -6.062 -6.607 1.00 94.06 197 LEU A CA 1
ATOM 1614 C C . LEU A 1 197 ? -15.510 -6.832 -6.338 1.00 94.06 197 LEU A C 1
ATOM 1616 O O . LEU A 1 197 ? -15.108 -7.699 -7.109 1.00 94.06 197 LEU A O 1
ATOM 1620 N N . GLY A 1 198 ? -14.808 -6.484 -5.258 1.00 92.31 198 GLY 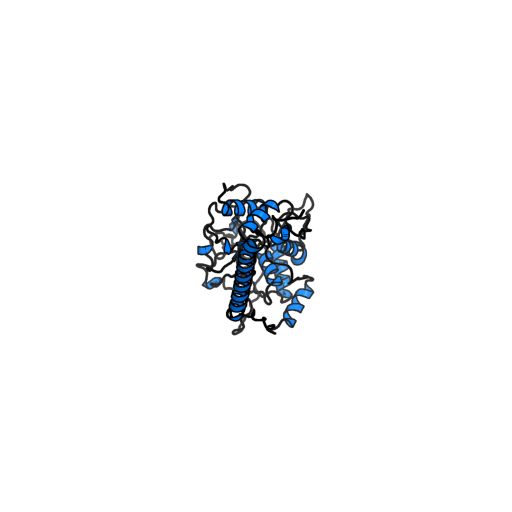A N 1
ATOM 1621 C CA . GLY A 1 198 ? -13.593 -7.178 -4.850 1.00 92.31 198 GLY A CA 1
ATOM 1622 C C . GLY A 1 198 ? -13.886 -8.597 -4.364 1.00 92.31 198 GLY A C 1
ATOM 1623 O O . GLY A 1 198 ? -14.791 -8.819 -3.563 1.00 92.31 198 GLY A O 1
ATOM 1624 N N . ASP A 1 199 ? -13.086 -9.560 -4.818 1.00 93.62 199 ASP A N 1
ATOM 1625 C CA . ASP A 1 199 ? -13.147 -10.941 -4.342 1.00 93.62 199 ASP A CA 1
ATOM 1626 C C . ASP A 1 199 ? -12.609 -11.028 -2.908 1.00 93.62 199 ASP A C 1
ATOM 1628 O O . ASP A 1 199 ? -11.406 -10.893 -2.670 1.00 93.62 199 ASP A O 1
ATOM 1632 N N . VAL A 1 200 ? -13.510 -11.282 -1.957 1.00 94.31 200 VAL A N 1
ATOM 1633 C CA . VAL A 1 200 ? -13.216 -11.342 -0.518 1.00 94.31 200 VAL A CA 1
ATOM 1634 C C . VAL A 1 200 ? -12.085 -12.320 -0.189 1.00 94.31 200 VAL A C 1
ATOM 1636 O O . VAL A 1 200 ? -11.264 -12.038 0.685 1.00 94.31 200 VAL A O 1
ATOM 1639 N N . SER A 1 201 ? -11.977 -13.432 -0.924 1.00 93.38 201 SER A N 1
ATOM 1640 C CA . SER A 1 201 ? -10.942 -14.453 -0.696 1.00 93.38 201 SER A CA 1
ATOM 1641 C C . SER A 1 201 ? -9.520 -13.965 -1.026 1.00 93.38 201 SER A C 1
ATOM 1643 O O . SER A 1 201 ? -8.524 -14.504 -0.519 1.00 93.38 201 SER A O 1
ATOM 1645 N N . LYS A 1 202 ? -9.419 -12.905 -1.837 1.00 94.38 202 LYS A N 1
ATOM 1646 C CA . LYS A 1 202 ? -8.167 -12.296 -2.314 1.00 94.38 202 LYS A CA 1
ATOM 1647 C C . LYS A 1 202 ? -7.807 -11.012 -1.580 1.00 94.38 202 LYS A C 1
ATOM 1649 O O . LYS A 1 202 ? -6.773 -10.416 -1.880 1.00 94.38 202 LYS A O 1
ATOM 1654 N N . ILE A 1 203 ? -8.623 -10.590 -0.616 1.00 95.88 203 ILE A N 1
ATOM 1655 C CA . ILE A 1 203 ? -8.328 -9.413 0.195 1.00 95.88 203 ILE A CA 1
ATOM 1656 C C . ILE A 1 203 ? -7.289 -9.769 1.256 1.00 95.88 203 ILE A C 1
ATOM 1658 O O . ILE A 1 203 ? -7.372 -10.810 1.912 1.00 95.88 203 ILE A O 1
ATOM 1662 N N . ARG A 1 204 ? -6.320 -8.877 1.443 1.00 96.56 204 ARG A N 1
ATOM 1663 C CA . ARG A 1 204 ? -5.379 -8.875 2.567 1.00 96.56 204 ARG A CA 1
ATOM 1664 C C . ARG A 1 204 ? -5.352 -7.491 3.199 1.00 96.56 204 ARG A C 1
ATOM 1666 O O . ARG A 1 204 ? -5.622 -6.505 2.519 1.00 96.56 204 ARG A O 1
ATOM 1673 N N . VAL A 1 205 ? -4.981 -7.406 4.471 1.00 97.00 205 VAL A N 1
ATOM 1674 C CA . VAL A 1 205 ? -4.701 -6.129 5.143 1.00 97.00 205 VAL A CA 1
ATOM 1675 C C . VAL A 1 205 ? -3.212 -6.082 5.446 1.00 97.00 205 VAL A C 1
ATOM 1677 O O . VAL A 1 205 ? -2.710 -6.959 6.145 1.00 97.00 205 VAL A O 1
ATOM 1680 N N . LEU A 1 206 ? -2.507 -5.093 4.898 1.00 95.56 206 LEU A N 1
ATOM 1681 C CA . LEU A 1 206 ? -1.083 -4.897 5.158 1.00 95.56 206 LEU A CA 1
ATOM 1682 C C . LEU A 1 206 ? -0.863 -4.534 6.631 1.00 95.56 206 LEU A C 1
ATOM 1684 O O . LEU A 1 206 ? -1.584 -3.691 7.168 1.00 95.56 206 LEU A O 1
ATOM 1688 N N . ASP A 1 207 ? 0.144 -5.134 7.267 1.00 93.88 207 ASP A N 1
ATOM 1689 C CA . ASP A 1 207 ? 0.541 -4.759 8.625 1.00 93.88 207 ASP A CA 1
ATOM 1690 C C . ASP A 1 207 ? 1.095 -3.313 8.648 1.00 93.88 207 ASP A C 1
ATOM 1692 O O . ASP A 1 207 ? 2.088 -3.028 7.961 1.00 93.88 207 ASP A O 1
ATOM 1696 N N . PRO A 1 208 ? 0.505 -2.388 9.442 1.00 93.94 208 PRO A N 1
ATOM 1697 C CA . PRO A 1 208 ? 1.015 -1.025 9.627 1.00 93.94 208 PRO A CA 1
ATOM 1698 C C . PRO A 1 208 ? 2.493 -0.945 10.028 1.00 93.94 208 PRO A C 1
ATOM 1700 O O . PRO A 1 208 ? 3.134 0.085 9.800 1.00 93.94 208 PRO A O 1
ATOM 1703 N N . HIS A 1 209 ? 3.064 -2.028 10.567 1.00 91.38 209 HIS A N 1
ATOM 1704 C CA . HIS A 1 209 ? 4.497 -2.159 10.803 1.00 91.38 209 HIS A CA 1
ATOM 1705 C C . HIS A 1 209 ? 5.332 -1.783 9.572 1.00 91.38 209 HIS A C 1
ATOM 1707 O O . HIS A 1 209 ? 6.333 -1.083 9.719 1.00 91.38 209 HIS A O 1
ATOM 1713 N N . PHE A 1 210 ? 4.937 -2.184 8.359 1.00 92.19 210 PHE A N 1
ATOM 1714 C CA . PHE A 1 210 ? 5.714 -1.874 7.153 1.00 92.19 210 PHE A CA 1
ATOM 1715 C C . PHE A 1 210 ? 5.706 -0.384 6.830 1.00 92.19 210 PHE A C 1
ATOM 1717 O O . PHE A 1 210 ? 6.751 0.166 6.483 1.00 92.19 210 PHE A O 1
ATOM 1724 N N . LEU A 1 211 ? 4.571 0.297 7.003 1.00 93.12 211 LEU A N 1
ATOM 1725 C CA . LEU A 1 211 ? 4.519 1.744 6.808 1.00 93.12 211 LEU A CA 1
ATOM 1726 C C . LEU A 1 211 ? 5.294 2.484 7.900 1.00 93.12 211 LEU A C 1
ATOM 1728 O O . LEU A 1 211 ? 6.010 3.436 7.598 1.00 93.12 211 LEU A O 1
ATOM 1732 N N . HIS A 1 212 ? 5.231 2.006 9.143 1.00 92.56 212 HIS A N 1
ATOM 1733 C CA . HIS A 1 212 ? 6.054 2.518 10.235 1.00 92.56 212 HIS A CA 1
ATOM 1734 C C . HIS A 1 212 ? 7.551 2.375 9.943 1.00 92.56 212 HIS A C 1
ATOM 1736 O O . HIS A 1 212 ? 8.283 3.352 10.056 1.00 92.56 212 HIS A O 1
ATOM 1742 N N . GLN A 1 213 ? 8.022 1.195 9.522 1.00 91.88 213 GLN A N 1
ATOM 1743 C CA . GLN A 1 213 ? 9.434 1.006 9.167 1.00 91.88 213 GLN A CA 1
ATOM 1744 C C . GLN A 1 213 ? 9.832 1.828 7.933 1.00 91.88 213 GLN A C 1
ATOM 1746 O O . GLN A 1 213 ? 10.937 2.365 7.893 1.00 91.88 213 GLN A O 1
ATOM 1751 N N . THR A 1 214 ? 8.937 1.983 6.954 1.00 92.75 214 THR A N 1
ATOM 1752 C CA . THR A 1 214 ? 9.174 2.858 5.794 1.00 92.75 214 THR A CA 1
ATOM 1753 C C . THR A 1 214 ? 9.386 4.302 6.255 1.00 92.75 214 THR A C 1
ATOM 1755 O O . THR A 1 214 ? 10.362 4.941 5.865 1.00 92.75 214 THR A O 1
ATOM 1758 N N . ALA A 1 215 ? 8.525 4.803 7.143 1.00 92.94 215 ALA A N 1
ATOM 1759 C CA . ALA A 1 215 ? 8.645 6.141 7.708 1.00 92.94 215 ALA A CA 1
ATOM 1760 C C . ALA A 1 215 ? 9.910 6.298 8.566 1.00 92.94 215 ALA A C 1
ATOM 1762 O O . ALA A 1 215 ? 10.686 7.215 8.329 1.00 92.94 215 ALA A O 1
ATOM 1763 N N . ASP A 1 216 ? 10.153 5.401 9.521 1.00 91.62 216 ASP A N 1
ATOM 1764 C CA . ASP A 1 216 ? 11.225 5.521 10.519 1.00 91.62 216 ASP A CA 1
ATOM 1765 C C . ASP A 1 216 ? 12.618 5.182 9.968 1.00 91.62 216 ASP A C 1
ATOM 1767 O O . ASP A 1 216 ? 13.597 5.883 10.228 1.00 91.62 216 ASP A O 1
ATOM 1771 N N . ARG A 1 217 ? 12.741 4.097 9.195 1.00 89.75 217 ARG A N 1
ATOM 1772 C CA . ARG A 1 217 ? 14.043 3.567 8.761 1.00 89.75 217 ARG A CA 1
ATOM 1773 C C . ARG A 1 217 ? 14.475 4.105 7.410 1.00 89.75 217 ARG A C 1
ATOM 1775 O O . ARG A 1 217 ? 15.628 4.514 7.280 1.00 89.75 217 ARG A O 1
ATOM 1782 N N . LEU A 1 218 ? 13.571 4.100 6.431 1.00 91.06 218 LEU A N 1
ATOM 1783 C CA . LEU A 1 218 ? 13.887 4.520 5.065 1.00 91.06 218 LEU A CA 1
ATOM 1784 C C . LEU A 1 218 ? 13.797 6.044 4.911 1.00 91.06 218 LEU A C 1
ATOM 1786 O O . LEU A 1 218 ? 14.733 6.672 4.413 1.00 91.06 218 LEU A O 1
ATOM 1790 N N . LEU A 1 219 ? 12.704 6.643 5.388 1.00 91.50 219 LEU A N 1
ATOM 1791 C CA . LEU A 1 219 ? 12.441 8.073 5.220 1.00 91.50 219 LEU A CA 1
ATOM 1792 C C . LEU A 1 219 ? 12.807 8.930 6.433 1.00 91.50 219 LEU A C 1
ATOM 1794 O O . LEU A 1 219 ? 12.831 10.143 6.306 1.00 91.50 219 LEU A O 1
ATOM 1798 N N . ARG A 1 220 ? 13.123 8.367 7.602 1.00 91.38 220 ARG A N 1
ATOM 1799 C CA . ARG A 1 220 ? 13.454 9.156 8.810 1.00 91.38 220 ARG A CA 1
ATOM 1800 C C . ARG A 1 220 ? 12.397 10.228 9.149 1.00 91.38 220 ARG A C 1
ATOM 1802 O O . ARG A 1 220 ? 12.731 11.292 9.666 1.00 91.38 220 ARG A O 1
ATOM 1809 N N . ILE A 1 221 ? 11.126 9.954 8.850 1.00 89.62 221 ILE A N 1
ATOM 1810 C CA . ILE A 1 221 ? 10.003 10.848 9.142 1.00 89.62 221 ILE A CA 1
ATOM 1811 C C . ILE A 1 221 ? 9.742 10.836 10.658 1.00 89.62 221 ILE A C 1
ATOM 1813 O O . ILE A 1 221 ? 9.598 9.758 11.240 1.00 89.62 221 ILE A O 1
ATOM 1817 N N . PRO A 1 222 ? 9.615 12.004 11.316 1.00 86.62 222 PRO A N 1
ATOM 1818 C CA . PRO A 1 222 ? 9.217 12.072 12.717 1.00 86.62 222 PRO A CA 1
ATOM 1819 C C . PRO A 1 222 ? 7.805 11.507 12.929 1.00 86.62 222 PRO A C 1
ATOM 1821 O O . PRO A 1 222 ? 6.822 12.065 12.446 1.00 86.62 222 PRO A O 1
ATOM 1824 N N . LEU A 1 223 ? 7.689 10.419 13.693 1.00 83.56 223 LEU A N 1
ATOM 1825 C CA . LEU A 1 223 ? 6.406 9.738 13.933 1.00 83.56 223 LEU A CA 1
ATOM 1826 C C . LEU A 1 223 ? 5.472 10.499 14.886 1.00 83.56 223 LEU A C 1
ATOM 1828 O O . LEU A 1 223 ? 4.259 10.322 14.833 1.00 83.56 223 LEU A O 1
ATOM 1832 N N . ASN A 1 224 ? 6.038 11.358 15.736 1.00 78.75 224 ASN A N 1
ATOM 1833 C CA . ASN A 1 224 ? 5.312 12.255 16.634 1.00 78.75 224 ASN A CA 1
ATOM 1834 C C . ASN A 1 224 ? 5.695 13.705 16.306 1.00 78.75 224 ASN A C 1
ATOM 1836 O O . ASN A 1 224 ? 6.504 14.305 17.023 1.00 78.75 224 ASN A O 1
ATOM 1840 N N . PRO A 1 225 ? 5.187 14.264 15.194 1.00 73.31 225 PRO A N 1
ATOM 1841 C CA . PRO A 1 225 ? 5.480 15.640 14.828 1.00 73.31 225 PRO A CA 1
ATOM 1842 C C . PRO A 1 225 ? 4.952 16.589 15.911 1.00 73.31 225 PRO A C 1
ATOM 1844 O O . PRO A 1 225 ? 3.847 16.419 16.429 1.00 73.31 225 PRO A O 1
ATOM 1847 N N . GLY A 1 226 ? 5.743 17.605 16.267 1.00 71.81 226 GLY A N 1
ATOM 1848 C CA . GLY A 1 226 ? 5.275 18.664 17.164 1.00 71.81 226 GLY A CA 1
ATOM 1849 C C . GLY A 1 226 ? 4.087 19.424 16.557 1.00 71.81 226 GLY A C 1
ATOM 1850 O O . GLY A 1 226 ? 3.884 19.404 15.348 1.00 71.81 226 GLY A O 1
ATOM 1851 N N . THR A 1 227 ? 3.333 20.167 17.370 1.00 70.38 227 THR A N 1
ATOM 1852 C CA . THR A 1 227 ? 2.087 20.861 16.961 1.00 70.38 227 THR A CA 1
ATOM 1853 C C . THR A 1 227 ? 2.219 21.819 15.770 1.00 70.38 227 THR A C 1
ATOM 1855 O O . THR A 1 227 ? 1.222 22.145 15.134 1.00 70.38 227 THR A O 1
ATOM 1858 N N . LYS A 1 228 ? 3.437 22.279 15.461 1.00 70.19 228 LYS A N 1
ATOM 1859 C CA . LYS A 1 228 ? 3.740 23.173 14.331 1.00 70.19 228 LYS A CA 1
ATOM 1860 C C . LYS A 1 228 ? 4.161 22.441 13.050 1.00 70.19 228 LYS A C 1
ATOM 1862 O O . LYS A 1 228 ? 4.309 23.086 12.017 1.00 70.19 228 LYS A O 1
ATOM 1867 N N . GLN A 1 229 ? 4.395 21.132 13.109 1.00 70.19 229 GLN A N 1
ATOM 1868 C CA . GLN A 1 229 ? 4.837 20.340 11.964 1.00 70.19 229 GLN A CA 1
ATOM 1869 C C . GLN A 1 229 ? 3.629 19.718 11.268 1.00 70.19 229 GLN A C 1
ATOM 1871 O O . GLN A 1 229 ? 2.752 19.138 11.909 1.00 70.19 229 GLN A O 1
ATOM 1876 N N . LYS A 1 230 ? 3.588 19.827 9.938 1.00 70.75 230 LYS A N 1
ATOM 1877 C CA . LYS A 1 230 ? 2.585 19.121 9.144 1.00 70.75 230 LYS A CA 1
ATOM 1878 C C . LYS A 1 230 ? 2.862 17.616 9.264 1.00 70.75 230 LYS A C 1
ATOM 1880 O O . LYS A 1 230 ? 3.996 17.216 9.013 1.00 70.75 230 LYS A O 1
ATOM 1885 N N . PRO A 1 231 ? 1.873 16.781 9.626 1.00 74.75 231 PRO A N 1
ATOM 1886 C CA . PRO A 1 231 ? 2.052 15.338 9.587 1.00 74.75 231 PRO A CA 1
ATOM 1887 C C . PRO A 1 231 ? 2.412 14.906 8.165 1.00 74.75 231 PRO A C 1
ATOM 1889 O O . PRO A 1 231 ? 1.792 15.369 7.207 1.00 74.75 231 PRO A O 1
ATOM 1892 N N . VAL A 1 232 ? 3.412 14.043 8.031 1.00 82.69 232 VAL A N 1
ATOM 1893 C CA . VAL A 1 232 ? 3.802 13.440 6.755 1.00 82.69 232 VAL A CA 1
ATOM 1894 C C . VAL A 1 232 ? 3.813 11.927 6.938 1.00 82.69 232 VAL A C 1
ATOM 1896 O O . VAL A 1 232 ? 4.152 11.433 8.016 1.00 82.69 232 VAL A O 1
ATOM 1899 N N . HIS A 1 233 ? 3.412 11.187 5.913 1.00 86.75 233 HIS A N 1
ATOM 1900 C CA . HIS A 1 233 ? 3.542 9.740 5.864 1.00 86.75 233 HIS A CA 1
ATOM 1901 C C . HIS A 1 233 ? 4.053 9.285 4.494 1.00 86.75 233 HIS A C 1
ATOM 1903 O O . HIS A 1 233 ? 3.936 10.036 3.525 1.00 86.75 233 HIS A O 1
ATOM 1909 N N . PRO A 1 234 ? 4.622 8.073 4.387 1.00 90.81 234 PRO A N 1
ATOM 1910 C CA . PRO A 1 234 ? 5.099 7.552 3.113 1.00 90.81 234 PRO A CA 1
ATOM 1911 C C . PRO A 1 234 ? 3.961 7.397 2.097 1.00 90.81 234 PRO A C 1
ATOM 1913 O O . PRO A 1 234 ? 2.813 7.114 2.476 1.00 90.81 234 PRO A O 1
ATOM 1916 N N . THR A 1 235 ? 4.271 7.564 0.813 1.00 87.94 235 THR A N 1
ATOM 1917 C CA . THR A 1 235 ? 3.381 7.159 -0.282 1.00 87.94 235 THR A CA 1
ATOM 1918 C C . THR A 1 235 ? 3.210 5.639 -0.320 1.00 87.94 235 THR A C 1
ATOM 1920 O O . THR A 1 235 ? 4.039 4.873 0.180 1.00 87.94 235 THR A O 1
ATOM 1923 N N . THR A 1 236 ? 2.143 5.169 -0.968 1.00 88.69 236 THR A N 1
ATOM 1924 C CA . THR A 1 236 ? 1.961 3.731 -1.220 1.00 88.69 236 THR A CA 1
ATOM 1925 C C . THR A 1 236 ? 3.117 3.145 -2.051 1.00 88.69 236 THR A C 1
ATOM 1927 O O . THR A 1 236 ? 3.409 1.960 -1.939 1.00 88.69 236 THR A O 1
ATOM 1930 N N . GLY A 1 237 ? 3.831 3.964 -2.828 1.00 86.88 237 GLY A N 1
ATOM 1931 C CA . GLY A 1 237 ? 4.865 3.536 -3.767 1.00 86.88 237 GLY A CA 1
ATOM 1932 C C . GLY A 1 237 ? 6.171 3.274 -3.061 1.00 86.88 237 GLY A C 1
ATOM 1933 O O . GLY A 1 237 ? 6.740 2.193 -3.189 1.00 86.88 237 GLY A O 1
ATOM 1934 N N . ILE A 1 238 ? 6.626 4.222 -2.246 1.00 89.38 238 ILE A N 1
ATOM 1935 C CA . ILE A 1 238 ? 7.816 3.997 -1.426 1.00 89.38 238 ILE A CA 1
ATOM 1936 C C . ILE A 1 238 ? 7.582 2.880 -0.393 1.00 89.38 238 ILE A C 1
ATOM 1938 O O . ILE A 1 238 ? 8.495 2.106 -0.105 1.00 89.38 238 ILE A O 1
ATOM 1942 N N . LEU A 1 239 ? 6.346 2.726 0.105 1.00 92.56 239 LEU A N 1
ATOM 1943 C CA . LEU A 1 239 ? 5.942 1.566 0.906 1.00 92.56 239 LEU A CA 1
ATOM 1944 C C . LEU A 1 239 ? 6.069 0.265 0.107 1.00 92.56 239 LEU A C 1
ATOM 1946 O O . LEU A 1 239 ? 6.597 -0.718 0.621 1.00 92.56 239 LEU A O 1
ATOM 1950 N N . ALA A 1 240 ? 5.605 0.253 -1.143 1.00 90.69 240 ALA A N 1
ATOM 1951 C CA . ALA A 1 240 ? 5.706 -0.892 -2.038 1.00 90.69 240 ALA A CA 1
ATOM 1952 C C . ALA A 1 240 ? 7.171 -1.290 -2.281 1.00 90.69 240 ALA A C 1
ATOM 1954 O O . ALA A 1 240 ? 7.494 -2.477 -2.210 1.00 90.69 240 ALA A O 1
ATOM 1955 N N . VAL A 1 241 ? 8.066 -0.307 -2.462 1.00 89.31 241 VAL A N 1
ATOM 1956 C CA . VAL A 1 241 ? 9.521 -0.532 -2.513 1.00 89.31 241 VAL A CA 1
ATOM 1957 C C . VAL A 1 241 ? 9.985 -1.180 -1.221 1.00 89.31 241 VAL A C 1
ATOM 1959 O O . VAL A 1 241 ? 10.586 -2.245 -1.273 1.00 89.31 241 VAL A O 1
ATOM 1962 N N . PHE A 1 242 ? 9.671 -0.600 -0.061 1.00 90.19 242 PHE A N 1
ATOM 1963 C CA . PHE A 1 242 ? 10.112 -1.142 1.224 1.00 90.19 242 PHE A CA 1
ATOM 1964 C C . PHE A 1 242 ? 9.623 -2.583 1.455 1.00 90.19 242 PHE A C 1
ATOM 1966 O O . PHE A 1 242 ? 10.406 -3.441 1.868 1.00 90.19 242 PHE A O 1
ATOM 1973 N N . VAL A 1 243 ? 8.361 -2.883 1.136 1.00 89.25 243 VAL A N 1
ATOM 1974 C CA . VAL A 1 243 ? 7.807 -4.247 1.168 1.00 89.25 243 VAL A CA 1
ATOM 1975 C C . VAL A 1 243 ? 8.595 -5.175 0.239 1.00 89.25 243 VAL A C 1
ATOM 1977 O O . VAL A 1 243 ? 8.968 -6.268 0.665 1.00 89.25 243 VAL A O 1
ATOM 1980 N N . ALA A 1 244 ? 8.924 -4.728 -0.979 1.00 87.50 244 ALA A N 1
ATOM 1981 C CA . ALA A 1 244 ? 9.753 -5.481 -1.921 1.00 87.50 244 ALA A CA 1
ATOM 1982 C C . ALA A 1 244 ? 11.093 -5.881 -1.300 1.00 87.50 244 ALA A C 1
ATOM 1984 O O . ALA A 1 244 ? 11.487 -7.040 -1.378 1.00 87.50 244 ALA A O 1
ATOM 1985 N N . LEU A 1 245 ? 11.772 -4.952 -0.621 1.00 85.19 245 LEU A N 1
ATOM 1986 C CA . LEU A 1 245 ? 13.088 -5.221 -0.025 1.00 85.19 245 LEU A CA 1
ATOM 1987 C C . LEU A 1 245 ? 13.028 -6.293 1.071 1.00 85.19 245 LEU A C 1
ATOM 1989 O O . LEU A 1 245 ? 14.007 -7.000 1.312 1.00 85.19 245 LEU A O 1
ATOM 1993 N N . ASN A 1 246 ? 11.882 -6.407 1.749 1.00 83.25 246 ASN A N 1
ATOM 1994 C CA . ASN A 1 246 ? 11.672 -7.372 2.826 1.00 83.25 246 ASN A CA 1
ATOM 1995 C C . ASN A 1 246 ? 11.321 -8.776 2.311 1.00 83.25 246 ASN A C 1
ATOM 1997 O O . ASN A 1 246 ? 11.545 -9.748 3.031 1.00 83.25 246 ASN A O 1
ATOM 2001 N N . TYR A 1 247 ? 10.795 -8.892 1.090 1.00 81.38 247 TYR A N 1
ATOM 2002 C CA . TYR A 1 247 ? 10.197 -10.133 0.584 1.00 81.38 247 TYR A CA 1
ATOM 2003 C C . TYR A 1 247 ? 10.811 -10.665 -0.711 1.00 81.38 247 TYR A C 1
ATOM 2005 O O . TYR A 1 247 ? 10.663 -11.848 -1.013 1.00 81.38 247 TYR A O 1
ATOM 2013 N N . CYS A 1 248 ? 11.516 -9.824 -1.458 1.00 80.88 248 CYS A N 1
ATOM 2014 C CA . CYS A 1 248 ? 12.122 -10.166 -2.734 1.00 80.88 248 CYS A CA 1
ATOM 2015 C C . CYS A 1 248 ? 13.647 -10.202 -2.601 1.00 80.88 248 CYS A C 1
ATOM 2017 O O . CYS A 1 248 ? 14.253 -9.490 -1.797 1.00 80.88 248 CYS A O 1
ATOM 2019 N N . ASP A 1 249 ? 14.289 -11.042 -3.410 1.00 76.88 249 ASP A N 1
ATOM 2020 C CA . ASP A 1 249 ? 15.750 -11.094 -3.462 1.00 76.88 249 ASP A CA 1
ATOM 2021 C C . ASP A 1 249 ? 16.334 -10.003 -4.350 1.00 76.88 249 ASP A C 1
ATOM 2023 O O . ASP A 1 249 ? 17.400 -9.482 -4.047 1.00 76.88 249 ASP A O 1
ATOM 2027 N N . VAL A 1 250 ? 15.638 -9.656 -5.429 1.00 80.31 250 VAL A N 1
ATOM 2028 C CA . VAL A 1 250 ? 16.010 -8.593 -6.362 1.00 80.31 250 VAL A CA 1
ATOM 2029 C C . VAL A 1 250 ? 14.797 -7.694 -6.522 1.00 80.31 250 VAL A C 1
ATOM 2031 O O . VAL A 1 250 ? 13.674 -8.184 -6.627 1.00 80.31 250 VAL A O 1
ATOM 2034 N N . VAL A 1 251 ? 15.018 -6.382 -6.503 1.00 82.44 251 VAL A N 1
ATOM 2035 C CA . VAL A 1 251 ? 13.948 -5.395 -6.628 1.00 82.44 251 VAL A CA 1
ATOM 2036 C C . VAL A 1 251 ? 14.259 -4.494 -7.802 1.00 82.44 251 VAL A C 1
ATOM 2038 O O . VAL A 1 251 ? 15.256 -3.776 -7.823 1.00 82.44 251 VAL A O 1
ATOM 2041 N N . HIS A 1 252 ? 13.376 -4.563 -8.780 1.00 83.06 252 HIS A N 1
ATOM 2042 C CA . HIS A 1 252 ? 13.357 -3.675 -9.919 1.00 83.06 252 HIS A CA 1
ATOM 2043 C C . HIS A 1 252 ? 12.321 -2.579 -9.675 1.00 83.06 252 HIS A C 1
ATOM 2045 O O . HIS A 1 252 ? 11.357 -2.816 -8.965 1.00 83.06 252 HIS A O 1
ATOM 2051 N N . VAL A 1 253 ? 12.502 -1.375 -10.202 1.00 82.56 253 VAL A N 1
ATOM 2052 C CA . VAL A 1 253 ? 11.576 -0.259 -9.965 1.00 82.56 253 VAL A CA 1
ATOM 2053 C C . VAL A 1 253 ? 11.322 0.464 -11.282 1.00 82.56 253 VAL A C 1
ATOM 2055 O O . VAL A 1 253 ? 12.277 0.815 -11.962 1.00 82.56 253 VAL A O 1
ATOM 2058 N N . ALA A 1 254 ? 10.059 0.687 -11.645 1.00 81.50 254 ALA A N 1
ATOM 2059 C CA . ALA A 1 254 ? 9.657 1.453 -12.828 1.00 81.50 254 ALA A CA 1
ATOM 2060 C C . ALA A 1 254 ? 8.615 2.513 -12.447 1.00 81.50 254 ALA A C 1
ATOM 2062 O O . ALA A 1 254 ? 8.124 2.532 -11.325 1.00 81.50 254 ALA A O 1
ATOM 2063 N N . GLY A 1 255 ? 8.295 3.445 -13.345 1.00 75.75 255 GLY A N 1
ATOM 2064 C CA . GLY A 1 255 ? 7.210 4.410 -13.108 1.00 75.75 255 GLY A CA 1
ATOM 2065 C C . GLY A 1 255 ? 7.384 5.310 -11.872 1.00 75.75 255 GLY A C 1
ATOM 2066 O O . GLY A 1 255 ? 6.387 5.789 -11.335 1.00 75.75 255 GLY A O 1
ATOM 2067 N N . PHE A 1 256 ? 8.624 5.522 -11.410 1.00 76.38 256 PHE A N 1
ATOM 2068 C CA . PHE A 1 256 ? 8.977 6.487 -10.365 1.00 76.38 256 PHE A CA 1
ATOM 2069 C C . PHE A 1 256 ? 9.677 7.701 -10.968 1.00 76.38 256 PHE A C 1
ATOM 2071 O O . PHE A 1 256 ? 10.464 7.583 -11.905 1.00 76.38 256 PHE A O 1
ATOM 2078 N N . GLY A 1 257 ? 9.437 8.858 -10.358 1.00 68.38 257 GLY A N 1
ATOM 2079 C CA . GLY A 1 257 ? 9.981 10.131 -10.807 1.00 68.38 257 GLY A CA 1
ATOM 2080 C C . GLY A 1 257 ? 9.031 10.879 -11.737 1.00 68.38 257 GLY A C 1
ATOM 2081 O O . GLY A 1 257 ? 8.008 10.366 -12.183 1.00 68.38 257 GLY A O 1
ATOM 2082 N N . TYR A 1 258 ? 9.381 12.135 -11.991 1.00 62.56 258 TYR A N 1
ATOM 2083 C CA . TYR A 1 258 ? 8.660 13.014 -12.898 1.00 62.56 258 TYR A CA 1
ATOM 2084 C C . TYR A 1 258 ? 9.614 13.550 -13.951 1.00 62.56 258 TYR A C 1
ATOM 2086 O O . TYR A 1 258 ? 10.777 13.821 -13.629 1.00 62.56 258 TYR A O 1
ATOM 2094 N N . PRO A 1 259 ? 9.137 13.757 -15.188 1.00 60.91 259 PRO A N 1
ATOM 2095 C CA . PRO A 1 259 ? 9.948 14.411 -16.193 1.00 60.91 259 PRO A CA 1
ATOM 2096 C C . PRO A 1 259 ? 10.348 15.797 -15.690 1.00 60.91 259 PRO A C 1
ATOM 2098 O O . PRO A 1 259 ? 9.545 16.505 -15.076 1.00 60.91 259 PRO A O 1
ATOM 2101 N N . ASN A 1 260 ? 11.584 16.202 -15.989 1.00 60.34 260 ASN A N 1
ATOM 2102 C CA . ASN A 1 260 ? 12.090 17.548 -15.718 1.00 60.34 260 ASN A CA 1
ATOM 2103 C C . ASN A 1 260 ? 11.445 18.562 -16.679 1.00 60.34 260 ASN A C 1
ATOM 2105 O O . ASN A 1 260 ? 12.095 19.165 -17.532 1.00 60.34 260 ASN A O 1
ATOM 2109 N N . SER A 1 261 ? 10.123 18.686 -16.609 1.00 60.88 261 SER A N 1
ATOM 2110 C CA . SER A 1 261 ? 9.322 19.505 -17.498 1.00 60.88 261 SER A CA 1
ATOM 2111 C C . SER A 1 261 ? 8.556 20.532 -16.689 1.00 60.88 261 SER A C 1
ATOM 2113 O O . SER A 1 261 ? 7.782 20.211 -15.791 1.00 60.88 261 SER A O 1
ATOM 2115 N N . LYS A 1 262 ? 8.721 21.801 -17.063 1.00 65.38 262 LYS A N 1
ATOM 2116 C CA . LYS A 1 262 ? 7.890 22.895 -16.541 1.00 65.38 262 LYS A CA 1
ATOM 2117 C C . LYS A 1 262 ? 6.463 22.850 -17.102 1.00 65.38 262 LYS A C 1
ATOM 2119 O O . LYS A 1 262 ? 5.607 23.622 -16.664 1.00 65.38 262 LYS A O 1
ATOM 2124 N N . SER A 1 263 ? 6.202 21.987 -18.090 1.00 75.69 263 SER A N 1
ATOM 2125 C CA . SER A 1 263 ? 4.896 21.884 -18.728 1.00 75.69 263 SER A CA 1
ATOM 2126 C C . SER A 1 263 ? 3.873 21.273 -17.778 1.00 75.69 263 SER A C 1
ATOM 2128 O O . SER A 1 263 ? 3.956 20.118 -17.374 1.00 75.69 263 SER A O 1
ATOM 2130 N N . GLN A 1 264 ? 2.834 22.050 -17.493 1.00 76.69 264 GLN A N 1
ATOM 2131 C CA . GLN A 1 264 ? 1.703 21.630 -16.669 1.00 76.69 264 GLN A CA 1
ATOM 2132 C C . GLN A 1 264 ? 0.794 20.605 -17.371 1.00 76.69 264 GLN A C 1
ATOM 2134 O O . GLN A 1 264 ? -0.113 20.073 -16.744 1.00 76.69 264 GLN A O 1
ATOM 2139 N N . ARG A 1 265 ? 1.002 20.341 -18.670 1.00 81.81 265 ARG A N 1
ATOM 2140 C CA . ARG A 1 265 ? 0.171 19.422 -19.471 1.00 81.81 265 ARG A CA 1
ATOM 2141 C C . ARG A 1 265 ? 0.692 17.990 -19.502 1.00 81.81 265 ARG A C 1
ATOM 2143 O O . ARG A 1 265 ? 0.033 17.138 -20.082 1.00 81.81 265 ARG A O 1
ATOM 2150 N N . VAL A 1 266 ? 1.868 17.736 -18.935 1.00 77.94 266 VAL A N 1
ATOM 2151 C CA . VAL A 1 266 ? 2.434 16.387 -18.933 1.00 77.94 266 VAL A CA 1
ATOM 2152 C C . VAL A 1 266 ? 1.563 15.490 -18.050 1.00 77.94 266 VAL A C 1
ATOM 2154 O O . VAL A 1 266 ? 1.236 15.922 -16.940 1.00 77.94 266 VAL A O 1
ATOM 2157 N N . PRO A 1 267 ? 1.152 14.298 -18.516 1.00 77.69 267 PRO A N 1
ATOM 2158 C CA . PRO A 1 267 ? 0.435 13.337 -17.686 1.00 77.69 267 PRO A CA 1
ATOM 2159 C C . PRO A 1 267 ? 1.243 12.967 -16.437 1.00 77.69 267 PRO A C 1
ATOM 2161 O O . PRO A 1 267 ? 2.459 12.810 -16.510 1.00 77.69 267 PRO A O 1
ATOM 2164 N N . ILE A 1 268 ? 0.577 12.834 -15.289 1.00 74.00 268 ILE A N 1
ATOM 2165 C CA . ILE A 1 268 ? 1.231 12.379 -14.039 1.00 74.00 268 ILE A CA 1
ATOM 2166 C C . ILE A 1 268 ? 1.166 10.864 -13.860 1.00 74.00 268 ILE A C 1
ATOM 2168 O O . ILE A 1 268 ? 1.826 10.305 -12.986 1.00 74.00 268 ILE A O 1
ATOM 2172 N N . HIS A 1 269 ? 0.346 10.210 -14.676 1.00 77.62 269 HIS A N 1
ATOM 2173 C CA . HIS A 1 269 ? 0.128 8.775 -14.711 1.00 77.62 269 HIS A CA 1
ATOM 2174 C C . HIS A 1 269 ? 0.190 8.327 -16.168 1.00 77.62 269 HIS A C 1
ATOM 2176 O O . HIS A 1 269 ? -0.204 9.074 -17.062 1.00 77.62 269 HIS A O 1
ATOM 2182 N N . TYR A 1 270 ? 0.632 7.093 -16.398 1.00 79.00 270 TYR A N 1
ATOM 2183 C CA . TYR A 1 270 ? 0.537 6.451 -17.715 1.00 79.00 270 TYR A CA 1
ATOM 2184 C C . TYR A 1 270 ? -0.920 6.154 -18.112 1.00 79.00 270 TYR A C 1
ATOM 2186 O O . TYR A 1 270 ? -1.211 5.857 -19.263 1.00 79.00 270 TYR A O 1
ATOM 2194 N N . TYR A 1 271 ? -1.846 6.252 -17.154 1.00 80.31 271 TYR A N 1
ATOM 2195 C CA . TYR A 1 271 ? -3.271 6.029 -17.333 1.00 80.31 271 TYR A CA 1
ATOM 2196 C C . TYR A 1 271 ? -4.092 7.248 -16.909 1.00 80.31 271 TYR A C 1
ATOM 2198 O O . TYR A 1 271 ? -3.671 8.066 -16.093 1.00 80.31 271 TYR A O 1
ATOM 2206 N N . GLY A 1 272 ? -5.322 7.336 -17.408 1.00 80.12 272 GLY A N 1
ATOM 2207 C CA . GLY A 1 272 ? -6.203 8.465 -17.111 1.00 80.12 272 GLY A CA 1
ATOM 2208 C C . GLY A 1 272 ? -5.747 9.772 -17.770 1.00 80.12 272 GLY A C 1
ATOM 2209 O O . GLY A 1 272 ? -5.016 9.765 -18.755 1.00 80.12 272 GLY A O 1
ATOM 2210 N N . TYR A 1 273 ? -6.239 10.900 -17.251 1.00 82.31 273 TYR A N 1
ATOM 2211 C CA . TYR A 1 273 ? -6.100 12.220 -17.889 1.00 82.31 273 TYR A CA 1
ATOM 2212 C C . TYR A 1 273 ? -5.537 13.297 -16.953 1.00 82.31 273 TYR A C 1
ATOM 2214 O O . TYR A 1 273 ? -5.511 14.478 -17.306 1.00 82.31 273 TYR A O 1
ATOM 2222 N N . ASP A 1 274 ? -5.116 12.915 -15.745 1.00 78.56 274 ASP A N 1
ATOM 2223 C CA . ASP A 1 274 ? -4.517 13.849 -14.801 1.00 78.56 274 ASP A CA 1
ATOM 2224 C C . ASP A 1 274 ? -3.131 14.285 -15.282 1.00 78.56 274 ASP A C 1
ATOM 2226 O O . ASP A 1 274 ? -2.344 13.496 -15.805 1.00 78.56 274 ASP A O 1
ATOM 2230 N N . THR A 1 275 ? -2.818 15.562 -15.078 1.00 80.06 275 THR A N 1
ATOM 2231 C CA . THR A 1 275 ? -1.570 16.181 -15.545 1.00 80.06 275 THR A CA 1
ATOM 2232 C C . THR A 1 275 ? -0.844 16.884 -14.406 1.00 80.06 275 THR A C 1
ATOM 2234 O O . THR A 1 275 ? -1.393 17.050 -13.316 1.00 80.06 275 THR A O 1
ATOM 2237 N N . MET A 1 276 ? 0.381 17.352 -14.660 1.00 74.75 276 MET A N 1
ATOM 2238 C CA . MET A 1 276 ? 1.193 18.105 -13.696 1.00 74.75 276 MET A CA 1
ATOM 2239 C C . MET A 1 276 ? 0.455 19.331 -13.139 1.00 74.75 276 MET A C 1
ATOM 2241 O O . MET A 1 276 ? 0.700 19.713 -12.000 1.00 74.75 276 MET A O 1
ATOM 2245 N N . ARG A 1 277 ? -0.523 19.885 -13.874 1.00 74.94 277 ARG A N 1
ATOM 2246 C CA . ARG A 1 277 ? -1.441 20.936 -13.396 1.00 74.94 277 ARG A CA 1
ATOM 2247 C C . ARG A 1 277 ? -2.185 20.557 -12.117 1.00 74.94 277 ARG A C 1
ATOM 2249 O O . ARG A 1 277 ? -2.522 21.427 -11.313 1.00 74.94 277 ARG A O 1
ATOM 2256 N N . SER A 1 278 ? -2.475 19.275 -11.954 1.00 70.75 278 SER A N 1
ATOM 2257 C CA . SER A 1 278 ? -3.163 18.737 -10.790 1.00 70.75 278 SER A CA 1
ATOM 2258 C C . SER A 1 278 ? -2.216 18.583 -9.582 1.00 70.75 278 SER A C 1
ATOM 2260 O O . SER A 1 278 ? -2.686 18.395 -8.459 1.00 70.75 278 SER A O 1
ATOM 2262 N N . MET A 1 279 ? -0.896 18.734 -9.771 1.00 63.69 279 MET A N 1
ATOM 2263 C CA . MET A 1 279 ? 0.113 18.743 -8.707 1.00 63.69 279 MET A CA 1
ATOM 2264 C C . MET A 1 279 ? 0.458 20.179 -8.276 1.00 63.69 279 MET A C 1
ATOM 2266 O O . MET A 1 279 ? 0.793 21.031 -9.091 1.00 63.69 279 MET A O 1
ATOM 2270 N N . LYS A 1 280 ? 0.429 20.463 -6.968 1.00 54.84 280 LYS A N 1
ATOM 2271 C CA . LYS A 1 280 ? 0.882 21.747 -6.383 1.00 54.84 280 LYS A CA 1
ATOM 2272 C C . LYS A 1 280 ? 2.214 21.619 -5.624 1.00 54.84 280 LYS A C 1
ATOM 2274 O O . LYS A 1 280 ? 2.393 22.257 -4.590 1.00 54.84 280 LYS A O 1
ATOM 2279 N N . VAL A 1 281 ? 3.133 20.772 -6.092 1.00 51.34 281 VAL A N 1
ATOM 2280 C CA . VAL A 1 281 ? 4.414 20.494 -5.414 1.00 51.34 281 VAL A CA 1
ATOM 2281 C C . VAL A 1 281 ? 5.580 20.825 -6.347 1.00 51.34 281 VAL A C 1
ATOM 2283 O O . VAL A 1 281 ? 5.563 20.441 -7.512 1.00 51.34 281 VAL A O 1
ATOM 2286 N N . GLY A 1 282 ? 6.584 21.547 -5.840 1.00 42.78 282 GLY A N 1
ATOM 2287 C CA . GLY A 1 282 ? 7.877 21.690 -6.511 1.00 42.78 282 GLY A CA 1
ATOM 2288 C C . GLY A 1 282 ? 8.641 20.373 -6.398 1.00 42.78 282 GLY A C 1
ATOM 2289 O O . GLY A 1 282 ? 9.059 20.009 -5.301 1.00 42.78 282 GLY A O 1
ATOM 2290 N N . LEU A 1 283 ? 8.745 19.646 -7.508 1.00 46.28 283 LEU A N 1
ATOM 2291 C CA . LEU A 1 283 ? 9.340 18.312 -7.575 1.00 46.28 283 LEU A CA 1
ATOM 2292 C C . LEU A 1 283 ? 10.818 18.387 -7.965 1.00 46.28 283 LEU A C 1
ATOM 2294 O O . LEU A 1 283 ? 11.190 19.147 -8.861 1.00 46.28 283 LEU A O 1
ATOM 2298 N N . VAL A 1 284 ? 11.643 17.563 -7.323 1.00 39.31 284 VAL A N 1
ATOM 2299 C CA . VAL A 1 284 ? 13.003 17.243 -7.763 1.00 39.31 284 VAL A CA 1
ATOM 2300 C C . VAL A 1 284 ? 12.905 16.193 -8.869 1.00 39.31 284 VAL A C 1
ATOM 2302 O O . VAL A 1 284 ? 12.344 15.116 -8.670 1.00 39.31 284 VAL A O 1
ATOM 2305 N N . ALA A 1 285 ? 13.432 16.513 -10.049 1.00 39.94 285 ALA A N 1
ATOM 2306 C CA . ALA A 1 285 ? 13.551 15.552 -11.135 1.00 39.94 285 ALA A CA 1
ATOM 2307 C C . ALA A 1 285 ? 14.627 14.511 -10.789 1.00 39.94 285 ALA A C 1
ATOM 2309 O O . ALA A 1 285 ? 15.751 14.875 -10.445 1.00 39.94 285 ALA A O 1
ATOM 2310 N N . ILE A 1 286 ? 14.293 13.226 -10.905 1.00 43.09 286 ILE A N 1
ATOM 2311 C CA . ILE A 1 286 ? 15.289 12.151 -10.936 1.00 43.09 286 ILE A CA 1
ATOM 2312 C C . ILE A 1 286 ? 15.627 11.948 -12.411 1.00 43.09 286 ILE A C 1
ATOM 2314 O O . ILE A 1 286 ? 14.764 11.554 -13.191 1.00 43.09 286 ILE A O 1
ATOM 2318 N N . GLU A 1 287 ? 16.854 12.273 -12.809 1.00 36.03 287 GLU A N 1
ATOM 2319 C CA . GLU A 1 287 ? 17.312 12.044 -14.177 1.00 36.03 287 GLU A CA 1
ATOM 2320 C C . GLU A 1 287 ? 17.652 10.552 -14.360 1.00 36.03 287 GLU A C 1
ATOM 2322 O O . GLU A 1 287 ? 18.504 10.029 -13.633 1.00 36.03 287 GLU A O 1
ATOM 2327 N N . PRO A 1 288 ? 16.990 9.836 -15.286 1.00 37.25 288 PRO A N 1
ATOM 2328 C CA . PRO A 1 288 ? 17.274 8.428 -15.520 1.00 37.25 288 PRO A CA 1
ATOM 2329 C C . PRO A 1 288 ? 18.660 8.257 -16.162 1.00 37.25 288 PRO A C 1
ATOM 2331 O O . PRO A 1 288 ? 18.926 8.787 -17.239 1.00 37.25 288 PRO A O 1
ATOM 2334 N N . ARG A 1 289 ? 19.558 7.482 -15.536 1.00 33.12 289 ARG A N 1
ATOM 2335 C CA . ARG A 1 289 ? 20.779 7.004 -16.212 1.00 33.12 289 ARG A CA 1
ATOM 2336 C C . ARG A 1 289 ? 20.447 5.811 -17.096 1.00 33.12 289 ARG A C 1
ATOM 2338 O O . ARG A 1 289 ? 20.039 4.775 -16.583 1.00 33.12 289 ARG A O 1
ATOM 2345 N N . LEU A 1 290 ? 20.688 5.944 -18.398 1.00 28.03 290 LEU A N 1
ATOM 2346 C CA . LEU A 1 290 ? 20.609 4.856 -19.373 1.00 28.03 290 LEU A CA 1
ATOM 2347 C C . LEU A 1 290 ? 21.568 3.720 -18.980 1.00 28.03 290 LEU A C 1
ATOM 2349 O O . LEU A 1 290 ? 22.787 3.873 -19.047 1.00 28.03 290 LEU A O 1
ATOM 2353 N N . LEU A 1 291 ? 21.014 2.579 -18.580 1.00 28.58 291 LEU A N 1
ATOM 2354 C CA . LEU A 1 291 ? 21.721 1.304 -18.512 1.00 28.58 291 LEU A CA 1
ATOM 2355 C C . LEU A 1 291 ? 20.937 0.311 -19.368 1.00 28.58 291 LEU A C 1
ATOM 2357 O O . LEU A 1 291 ? 19.835 -0.093 -19.006 1.00 28.58 291 LEU A O 1
ATOM 2361 N N . GLU A 1 292 ? 21.498 -0.059 -20.520 1.00 24.12 292 GLU A N 1
ATOM 2362 C CA . GLU A 1 292 ? 21.003 -1.177 -21.322 1.00 24.12 292 GLU A CA 1
ATOM 2363 C C . GLU A 1 292 ? 21.196 -2.474 -20.529 1.00 24.12 292 GLU A C 1
ATOM 2365 O O . GLU A 1 292 ? 22.324 -2.905 -20.279 1.00 24.12 292 GLU A O 1
ATOM 2370 N N . ILE A 1 293 ? 20.100 -3.112 -20.115 1.00 34.41 293 ILE A N 1
ATOM 2371 C CA . ILE A 1 293 ? 20.155 -4.435 -19.488 1.00 34.41 293 ILE A CA 1
ATOM 2372 C C . ILE A 1 293 ? 19.852 -5.486 -20.556 1.00 34.41 293 ILE A C 1
ATOM 2374 O O . ILE A 1 293 ? 18.713 -5.903 -20.742 1.00 34.41 293 ILE A O 1
ATOM 2378 N N . ASN A 1 294 ? 20.902 -5.962 -21.226 1.00 29.98 294 ASN A N 1
ATOM 2379 C CA . ASN A 1 294 ? 20.882 -7.238 -21.937 1.00 29.98 294 ASN A CA 1
ATOM 2380 C C . ASN A 1 294 ? 21.186 -8.358 -20.935 1.00 29.98 294 ASN A C 1
ATOM 2382 O O . ASN A 1 294 ? 22.352 -8.639 -20.663 1.00 29.98 294 ASN A O 1
ATOM 2386 N N . THR A 1 295 ? 20.163 -9.022 -20.384 1.00 30.75 295 THR A N 1
ATOM 2387 C CA . THR A 1 295 ? 20.380 -10.329 -19.736 1.00 30.75 295 THR A CA 1
ATOM 2388 C C . THR A 1 295 ? 19.321 -11.350 -20.151 1.00 30.75 295 THR A C 1
ATOM 2390 O O . THR A 1 295 ? 18.126 -11.081 -20.020 1.00 30.75 295 THR A O 1
ATOM 2393 N N . PRO A 1 296 ? 19.735 -12.527 -20.656 1.00 32.28 296 PRO A N 1
ATOM 2394 C CA . PRO A 1 296 ? 18.819 -13.598 -21.003 1.00 32.28 296 PRO A CA 1
ATOM 2395 C C . PRO A 1 296 ? 18.390 -14.361 -19.742 1.00 32.28 296 PRO A C 1
ATOM 2397 O O . PRO A 1 296 ? 19.213 -14.717 -18.900 1.00 32.28 296 PRO A O 1
ATOM 2400 N N . SER A 1 297 ? 17.085 -14.624 -19.643 1.00 37.97 297 SER A N 1
ATOM 2401 C CA . SER A 1 297 ? 16.474 -15.757 -18.931 1.00 37.97 297 SER A CA 1
ATOM 2402 C C . SER A 1 297 ? 17.144 -16.205 -17.619 1.00 37.97 297 SER A C 1
ATOM 2404 O O . SER A 1 297 ? 17.787 -17.252 -17.565 1.00 37.97 297 SER A O 1
ATOM 2406 N N . VAL A 1 298 ? 16.885 -15.477 -16.529 1.00 30.75 298 VAL A N 1
ATOM 2407 C CA . VAL A 1 298 ? 16.901 -16.036 -15.168 1.00 30.75 298 VAL A CA 1
ATOM 2408 C C . VAL A 1 298 ? 15.675 -15.497 -14.434 1.00 30.75 298 VAL A C 1
ATOM 2410 O O . VAL A 1 298 ? 15.613 -14.322 -14.085 1.00 30.75 298 VAL A O 1
ATOM 2413 N N . ILE A 1 299 ? 14.673 -16.349 -14.214 1.00 35.53 299 ILE A N 1
ATOM 2414 C CA . ILE A 1 299 ? 13.482 -16.006 -13.430 1.00 35.53 299 ILE A CA 1
ATOM 2415 C C . ILE A 1 299 ? 13.918 -15.761 -11.981 1.00 35.53 299 ILE A C 1
ATOM 2417 O O . ILE A 1 299 ? 14.254 -16.702 -11.261 1.00 35.53 299 ILE A O 1
ATOM 2421 N N . ARG A 1 300 ? 13.910 -14.494 -11.557 1.00 33.28 300 ARG A N 1
ATOM 2422 C CA . ARG A 1 300 ? 13.890 -14.064 -10.153 1.00 33.28 300 ARG A CA 1
ATOM 2423 C C . ARG A 1 300 ? 13.013 -12.821 -10.056 1.00 33.28 300 ARG A C 1
ATOM 2425 O O . ARG A 1 300 ? 13.392 -11.777 -10.567 1.00 33.28 300 ARG A O 1
ATOM 2432 N N . THR A 1 301 ? 11.834 -12.986 -9.457 1.00 34.09 301 THR A N 1
ATOM 2433 C CA . THR A 1 301 ? 10.981 -11.965 -8.820 1.00 34.09 301 THR A CA 1
ATOM 2434 C C . THR A 1 301 ? 11.235 -10.520 -9.295 1.00 34.09 301 THR A C 1
ATOM 2436 O O . THR A 1 301 ? 11.877 -9.739 -8.600 1.00 34.09 301 THR A O 1
ATOM 2439 N N . GLN A 1 302 ? 10.776 -10.163 -10.502 1.00 33.34 302 GLN A N 1
ATOM 2440 C CA . GLN A 1 302 ? 10.934 -8.814 -11.068 1.00 33.34 302 GLN A CA 1
ATOM 2441 C C . GLN A 1 302 ? 9.796 -7.891 -10.633 1.00 33.34 302 GLN A C 1
ATOM 2443 O O . GLN A 1 302 ? 8.845 -7.676 -11.377 1.00 33.34 302 GLN A O 1
ATOM 2448 N N . MET A 1 303 ? 9.904 -7.309 -9.442 1.00 41.50 303 MET A N 1
ATOM 2449 C CA . MET A 1 303 ? 8.835 -6.481 -8.884 1.00 41.50 303 MET A CA 1
ATOM 2450 C C . MET A 1 303 ? 8.707 -5.111 -9.560 1.00 41.50 303 MET A C 1
ATOM 2452 O O . MET A 1 303 ? 9.084 -4.110 -8.981 1.00 41.50 303 MET A O 1
ATOM 2456 N N . LEU A 1 304 ? 8.139 -5.039 -10.761 1.00 43.38 304 LEU A N 1
ATOM 2457 C CA . LEU A 1 304 ? 7.790 -3.773 -11.413 1.00 43.38 304 LEU A CA 1
ATOM 2458 C C . LEU A 1 304 ? 6.728 -3.034 -10.592 1.00 43.38 304 LEU A C 1
ATOM 2460 O O . LEU A 1 304 ? 5.549 -3.366 -10.647 1.00 43.38 304 LEU A O 1
ATOM 2464 N N . LEU A 1 305 ? 7.159 -2.042 -9.824 1.00 44.84 305 LEU A N 1
ATOM 2465 C CA . LEU A 1 305 ? 6.264 -1.084 -9.196 1.00 44.84 305 LEU A CA 1
ATOM 2466 C C . LEU A 1 305 ? 5.852 -0.056 -10.241 1.00 44.84 305 LEU A C 1
ATO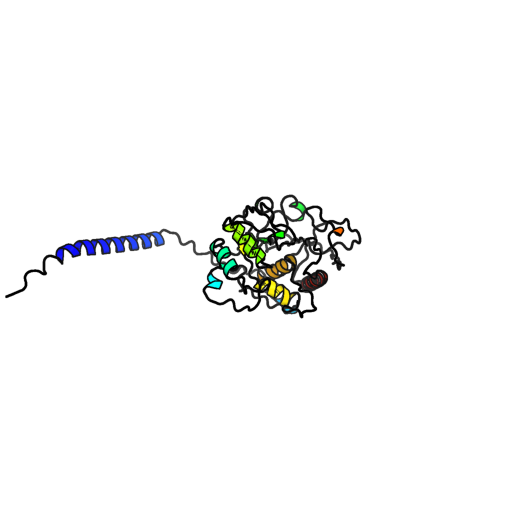M 2468 O O . LEU A 1 305 ? 6.687 0.372 -11.020 1.00 44.84 305 LEU A O 1
ATOM 2472 N N . PHE A 1 306 ? 4.587 0.335 -10.259 1.00 42.75 306 PHE A N 1
ATOM 2473 C CA . PHE A 1 306 ? 4.093 1.478 -11.021 1.00 42.75 306 PHE A CA 1
ATOM 2474 C C . PHE A 1 306 ? 3.305 2.337 -10.052 1.00 42.75 306 PHE A C 1
ATOM 2476 O O . PHE A 1 306 ? 2.515 1.763 -9.303 1.00 42.75 306 PHE A O 1
ATOM 2483 N N . PHE A 1 307 ? 3.543 3.654 -10.036 1.00 48.25 307 PHE A N 1
ATOM 2484 C CA . PHE A 1 307 ? 2.955 4.527 -9.025 1.00 48.25 307 PHE A CA 1
ATOM 2485 C C . PHE A 1 307 ? 1.973 5.550 -9.585 1.00 48.25 307 PHE A C 1
ATOM 2487 O O . PHE A 1 307 ? 2.259 6.260 -10.553 1.00 48.25 307 PHE A O 1
ATOM 2494 N N . SER A 1 308 ? 0.842 5.691 -8.892 1.00 38.41 308 SER A N 1
ATOM 2495 C CA . SER A 1 308 ? -0.059 6.829 -9.033 1.00 38.41 308 SER A CA 1
ATOM 2496 C C . SER A 1 308 ? -0.019 7.724 -7.802 1.00 38.41 308 SER A C 1
ATOM 2498 O O . SER A 1 308 ? -0.727 7.534 -6.812 1.00 38.41 308 SER A O 1
ATOM 2500 N N . LEU A 1 309 ? 0.794 8.776 -7.883 1.00 46.81 309 LEU A N 1
ATOM 2501 C CA . LEU A 1 309 ? 0.662 9.931 -7.003 1.00 46.81 309 LEU A CA 1
ATOM 2502 C C . LEU A 1 309 ? -0.628 10.669 -7.346 1.00 46.81 309 LEU A C 1
ATOM 2504 O O . LEU A 1 309 ? -0.668 11.481 -8.266 1.00 46.81 309 LEU A O 1
ATOM 2508 N N . SER A 1 310 ? -1.683 10.381 -6.590 1.00 43.00 310 SER A N 1
ATOM 2509 C CA . SER A 1 310 ? -2.941 11.108 -6.711 1.00 43.00 310 SER A CA 1
ATOM 2510 C C . SER A 1 310 ? -2.694 12.626 -6.651 1.00 43.00 310 SER A C 1
ATOM 2512 O O . SER A 1 310 ? -1.839 13.079 -5.883 1.00 43.00 310 SER A O 1
ATOM 2514 N N . PRO A 1 311 ? -3.419 13.434 -7.439 1.00 41.41 311 PRO A N 1
ATOM 2515 C CA . PRO A 1 311 ? -3.258 14.881 -7.447 1.00 41.41 311 PRO A CA 1
ATOM 2516 C C . PRO A 1 311 ? -3.671 15.479 -6.099 1.00 41.41 311 PRO A C 1
ATOM 2518 O O . PRO A 1 311 ? -4.846 15.686 -5.801 1.00 41.41 311 PRO A O 1
ATOM 2521 N N . LEU A 1 312 ? -2.685 15.710 -5.237 1.00 49.09 312 LEU A N 1
ATOM 2522 C CA . LEU A 1 312 ? -2.920 16.067 -3.847 1.00 49.09 312 LEU A CA 1
ATOM 2523 C C . LEU A 1 312 ? -2.831 17.579 -3.645 1.00 49.09 312 LEU A C 1
ATOM 2525 O O . LEU A 1 312 ? -1.770 18.160 -3.399 1.00 49.09 312 LEU A O 1
ATOM 2529 N N . GLN A 1 313 ? -3.998 18.216 -3.654 1.00 37.50 313 GLN A N 1
ATOM 2530 C CA . GLN A 1 313 ? -4.204 19.478 -2.957 1.00 37.50 313 GLN A CA 1
ATOM 2531 C C . GLN A 1 313 ? -4.016 19.186 -1.450 1.00 37.50 313 GLN A C 1
ATOM 2533 O O . GLN A 1 313 ? -4.840 18.511 -0.848 1.00 37.50 313 GLN A O 1
ATOM 2538 N N . ASN A 1 314 ? -2.901 19.634 -0.855 1.00 49.44 314 ASN A N 1
ATOM 2539 C CA . ASN A 1 314 ? -2.478 19.374 0.539 1.00 49.44 314 ASN A CA 1
ATOM 2540 C C . ASN A 1 314 ? -1.871 17.991 0.861 1.00 49.44 314 ASN A C 1
ATOM 2542 O O . ASN A 1 314 ? -2.010 17.541 1.997 1.00 49.44 314 ASN A O 1
ATOM 2546 N N . SER A 1 315 ? -1.102 17.384 -0.051 1.00 54.88 315 SER A N 1
ATOM 2547 C CA . SER A 1 315 ? -0.388 16.108 0.178 1.00 54.88 315 SER A CA 1
ATOM 2548 C C . SER A 1 315 ? 0.276 15.992 1.557 1.00 54.88 315 SER A C 1
ATOM 2550 O O . SER A 1 315 ? 1.036 16.879 1.955 1.00 54.88 315 SER A O 1
ATOM 2552 N N . TYR A 1 316 ? 0.002 14.901 2.271 1.00 68.56 316 TYR A N 1
ATOM 2553 C CA . TYR A 1 316 ? 0.715 14.495 3.487 1.00 68.56 316 TYR A CA 1
ATOM 2554 C C . TYR A 1 316 ? 2.010 13.730 3.142 1.00 68.56 316 TYR A C 1
ATOM 2556 O O . TYR A 1 316 ? 2.493 12.965 3.961 1.00 68.56 316 TYR A O 1
ATOM 2564 N N . HIS A 1 317 ? 2.568 13.901 1.940 1.00 75.81 317 HIS A N 1
ATOM 2565 C CA . HIS A 1 317 ? 3.789 13.228 1.484 1.00 75.81 317 HIS A CA 1
ATOM 2566 C C . HIS A 1 317 ? 4.884 14.238 1.138 1.00 75.81 317 HIS A C 1
ATOM 2568 O O . HIS A 1 317 ? 4.584 15.316 0.615 1.00 75.81 317 HIS A O 1
ATOM 2574 N N . ASP A 1 318 ? 6.141 13.856 1.365 1.00 80.06 318 ASP A N 1
ATOM 2575 C CA . ASP A 1 318 ? 7.324 14.598 0.923 1.00 80.06 318 ASP A CA 1
ATOM 2576 C C . ASP A 1 318 ? 8.011 13.847 -0.223 1.00 80.06 318 ASP A C 1
ATOM 2578 O O . ASP A 1 318 ? 8.826 12.949 -0.026 1.00 80.06 318 ASP A O 1
ATOM 2582 N N . LEU A 1 319 ? 7.634 14.208 -1.448 1.00 78.31 319 LEU A N 1
ATOM 2583 C CA . LEU A 1 319 ? 8.058 13.500 -2.656 1.00 78.31 319 LEU A CA 1
ATOM 2584 C C . LEU A 1 319 ? 9.533 13.719 -2.985 1.00 78.31 319 LEU A C 1
ATOM 2586 O O . LEU A 1 319 ? 10.158 12.854 -3.590 1.00 78.31 319 LEU A O 1
ATOM 2590 N N . ASN A 1 320 ? 10.088 14.859 -2.574 1.00 78.19 320 ASN A N 1
ATOM 2591 C CA . ASN A 1 320 ? 11.503 15.153 -2.773 1.00 78.19 320 ASN A CA 1
ATOM 2592 C C . ASN A 1 320 ? 12.347 14.272 -1.853 1.00 78.19 320 ASN A C 1
ATOM 2594 O O . ASN A 1 320 ? 13.338 13.687 -2.286 1.00 78.19 320 ASN A O 1
ATOM 2598 N N . HIS A 1 321 ? 11.898 14.111 -0.610 1.00 84.44 321 HIS A N 1
ATOM 2599 C CA . HIS A 1 321 ? 12.552 13.233 0.351 1.00 84.44 321 HIS A CA 1
ATOM 2600 C C . HIS A 1 321 ? 12.441 11.747 -0.027 1.00 84.44 321 HIS A C 1
ATOM 2602 O O . HIS A 1 321 ? 13.398 10.983 0.119 1.00 84.44 321 HIS A O 1
ATOM 2608 N N . GLU A 1 322 ? 11.296 11.323 -0.571 1.00 86.81 322 GLU A N 1
ATOM 2609 C CA . GLU A 1 322 ? 11.135 9.972 -1.127 1.00 86.81 322 GLU A CA 1
ATOM 2610 C C . GLU A 1 322 ? 12.033 9.734 -2.349 1.00 86.81 322 GLU A C 1
ATOM 2612 O O . GLU A 1 322 ? 12.656 8.676 -2.449 1.00 86.81 322 GLU A O 1
ATOM 2617 N N . ALA A 1 323 ? 12.162 10.722 -3.239 1.00 83.38 323 ALA A N 1
ATOM 2618 C CA . ALA A 1 323 ? 13.070 10.665 -4.382 1.00 83.38 323 ALA A CA 1
ATOM 2619 C C . ALA A 1 323 ? 14.537 10.499 -3.947 1.00 83.38 323 ALA A C 1
ATOM 2621 O O . ALA A 1 323 ? 15.248 9.643 -4.476 1.00 83.38 323 ALA A O 1
ATOM 2622 N N . GLU A 1 324 ? 14.979 11.254 -2.938 1.00 86.31 324 GLU A N 1
ATOM 2623 C CA . GLU A 1 324 ? 16.319 11.108 -2.359 1.00 86.31 324 GLU A CA 1
ATOM 2624 C C . GLU A 1 324 ? 16.514 9.725 -1.720 1.00 86.31 324 GLU A C 1
ATOM 2626 O O . GLU A 1 324 ? 17.568 9.099 -1.862 1.00 86.31 324 GLU A O 1
ATOM 2631 N N . ALA A 1 325 ? 15.495 9.197 -1.036 1.00 89.06 325 ALA A N 1
ATOM 2632 C CA . ALA A 1 325 ? 15.541 7.841 -0.504 1.00 89.06 325 ALA A CA 1
ATOM 2633 C C . ALA A 1 325 ? 15.715 6.799 -1.614 1.00 89.06 325 ALA A C 1
ATOM 2635 O O . ALA A 1 325 ? 16.621 5.975 -1.514 1.00 89.06 325 ALA A O 1
ATOM 2636 N N . LEU A 1 326 ? 14.930 6.871 -2.689 1.00 87.00 326 LEU A N 1
ATOM 2637 C CA . LEU A 1 326 ? 15.073 5.971 -3.834 1.00 87.00 326 LEU A CA 1
ATOM 2638 C C . LEU A 1 326 ? 16.451 6.079 -4.480 1.00 87.00 326 LEU A C 1
ATOM 2640 O O . LEU A 1 326 ? 17.035 5.052 -4.819 1.00 87.00 326 LEU A O 1
ATOM 2644 N N . LYS A 1 327 ? 16.995 7.295 -4.603 1.00 86.06 327 LYS A N 1
ATOM 2645 C CA . LYS A 1 327 ? 18.336 7.498 -5.152 1.00 86.06 327 LYS A CA 1
ATOM 2646 C C . LYS A 1 327 ? 19.405 6.804 -4.307 1.00 86.06 327 LYS A C 1
ATOM 2648 O O . LYS A 1 327 ? 20.252 6.105 -4.851 1.00 86.06 327 LYS A O 1
ATOM 2653 N N . ARG A 1 328 ? 19.309 6.898 -2.977 1.00 89.19 328 ARG A N 1
ATOM 2654 C CA . ARG A 1 328 ? 20.202 6.172 -2.054 1.00 89.19 328 ARG A CA 1
ATOM 2655 C C . ARG A 1 328 ? 20.075 4.650 -2.188 1.00 89.19 328 ARG A C 1
ATOM 2657 O O . ARG A 1 328 ? 21.090 3.963 -2.122 1.00 89.19 328 ARG A O 1
ATOM 2664 N N . LEU A 1 329 ? 18.860 4.125 -2.393 1.00 87.75 329 LEU A N 1
ATOM 2665 C CA . LEU A 1 329 ? 18.645 2.692 -2.652 1.00 87.75 329 LEU A CA 1
ATOM 2666 C C . LEU A 1 329 ? 19.200 2.262 -4.022 1.00 87.75 329 LEU A C 1
ATOM 2668 O O . LEU A 1 329 ? 19.646 1.129 -4.179 1.00 87.75 329 LEU A O 1
ATOM 2672 N N . GLU A 1 330 ? 19.151 3.121 -5.035 1.00 85.94 330 GLU A N 1
ATOM 2673 C CA . GLU A 1 330 ? 19.761 2.839 -6.337 1.00 85.94 330 GLU A CA 1
ATOM 2674 C C . GLU A 1 330 ? 21.291 2.825 -6.222 1.00 85.94 330 GLU A C 1
ATOM 2676 O O . GLU A 1 330 ? 21.935 1.864 -6.642 1.00 85.94 330 GLU A O 1
ATOM 2681 N N . ASP A 1 331 ? 21.870 3.850 -5.593 1.00 85.88 331 ASP A N 1
ATOM 2682 C CA . ASP A 1 331 ? 23.321 4.026 -5.480 1.00 85.88 331 ASP A CA 1
ATOM 2683 C C . ASP A 1 331 ? 23.985 2.914 -4.649 1.00 85.88 331 ASP A C 1
ATOM 2685 O O . ASP A 1 331 ? 25.120 2.526 -4.933 1.00 85.88 331 ASP A O 1
ATOM 2689 N N . SER A 1 332 ? 23.279 2.324 -3.675 1.00 85.25 332 SER A N 1
ATOM 2690 C CA . SER A 1 332 ? 23.768 1.136 -2.957 1.00 85.25 332 SER A CA 1
ATOM 2691 C C . SER A 1 332 ? 23.580 -0.181 -3.736 1.00 85.25 332 SER A C 1
ATOM 2693 O O . SER A 1 332 ? 23.943 -1.253 -3.245 1.00 85.25 332 SER A O 1
ATOM 2695 N N . GLY A 1 333 ? 23.039 -0.134 -4.961 1.00 83.38 333 GLY A N 1
ATOM 2696 C CA . GLY A 1 333 ? 22.802 -1.289 -5.843 1.00 83.38 333 GLY A CA 1
ATOM 2697 C C . GLY A 1 333 ? 21.672 -2.203 -5.369 1.00 83.38 333 GLY A C 1
ATOM 2698 O O . GLY A 1 333 ? 21.657 -3.405 -5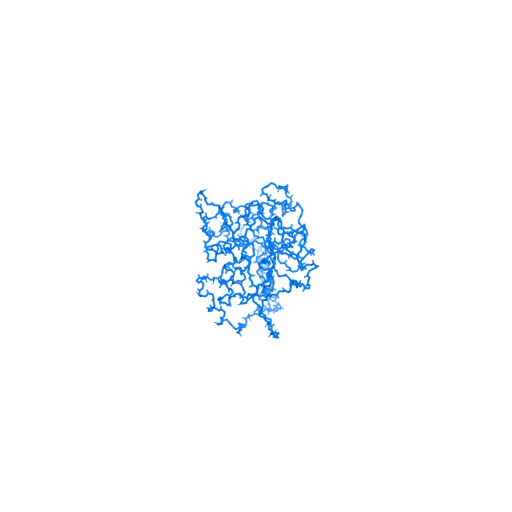.656 1.00 83.38 333 GLY A O 1
ATOM 2699 N N . SER A 1 334 ? 20.798 -1.619 -4.573 1.00 83.44 334 SER A N 1
ATOM 2700 C CA . SER A 1 334 ? 19.818 -2.240 -3.708 1.00 83.44 334 SER A CA 1
ATOM 2701 C C . SER A 1 334 ? 18.499 -2.397 -4.469 1.00 83.44 334 SER A C 1
ATOM 2703 O O . SER A 1 334 ? 17.948 -3.494 -4.554 1.00 83.44 334 SER A O 1
ATOM 2705 N N . ILE A 1 335 ? 18.062 -1.334 -5.143 1.00 84.62 335 ILE A N 1
ATOM 2706 C CA . ILE A 1 335 ? 17.086 -1.424 -6.233 1.00 84.62 335 ILE A CA 1
ATOM 2707 C C . ILE A 1 335 ? 17.779 -1.237 -7.582 1.00 84.62 335 ILE A C 1
ATOM 2709 O O . ILE A 1 335 ? 18.865 -0.663 -7.662 1.00 84.62 335 ILE A O 1
ATOM 2713 N N . LEU A 1 336 ? 17.127 -1.692 -8.646 1.00 83.62 336 LEU A N 1
ATOM 2714 C CA . LEU A 1 336 ? 17.505 -1.400 -10.024 1.00 83.62 336 LEU A CA 1
ATOM 2715 C C . LEU A 1 336 ? 16.350 -0.678 -10.707 1.00 83.62 336 LEU A C 1
ATOM 2717 O O . LEU A 1 336 ? 15.249 -1.221 -10.780 1.00 83.62 336 LEU A O 1
ATOM 2721 N N . TYR A 1 337 ? 16.588 0.517 -11.238 1.00 76.44 337 TYR A N 1
ATOM 2722 C CA . TYR A 1 337 ? 15.595 1.157 -12.090 1.00 76.44 337 TYR A CA 1
ATOM 2723 C C . TYR A 1 337 ? 15.478 0.391 -13.410 1.00 76.44 337 TYR A C 1
ATOM 2725 O O . TYR A 1 337 ? 16.459 0.204 -14.128 1.00 76.44 337 TYR A O 1
ATOM 2733 N N . LEU A 1 338 ? 14.272 -0.080 -13.706 1.00 67.56 338 LEU A N 1
ATOM 2734 C CA . LEU A 1 338 ? 13.880 -0.466 -15.050 1.00 67.56 338 LEU A CA 1
ATOM 2735 C C . LEU A 1 338 ? 13.354 0.800 -15.694 1.00 67.56 338 LEU A C 1
ATOM 2737 O O . LEU A 1 338 ? 12.367 1.357 -15.224 1.00 67.56 338 LEU A O 1
ATOM 2741 N N . HIS A 1 339 ? 14.026 1.267 -16.735 1.00 61.94 339 HIS A N 1
ATOM 2742 C CA . HIS A 1 339 ? 13.482 2.322 -17.576 1.00 61.94 339 HIS A CA 1
ATOM 2743 C C . HIS A 1 339 ? 12.489 1.692 -18.543 1.00 61.94 339 HIS A C 1
ATOM 2745 O O . HIS A 1 339 ? 12.914 0.878 -19.365 1.00 61.94 339 HIS A O 1
ATOM 2751 N N . PRO A 1 340 ? 11.199 2.049 -18.512 1.00 44.72 340 PRO A N 1
ATOM 2752 C CA . PRO A 1 340 ? 10.371 1.939 -19.688 1.00 44.72 340 PRO A CA 1
ATOM 2753 C C . PRO A 1 340 ? 10.477 3.253 -20.466 1.00 44.72 340 PRO A C 1
ATOM 2755 O O . PRO A 1 340 ? 10.606 4.340 -19.898 1.00 44.72 340 PRO A O 1
ATOM 2758 N N . HIS A 1 341 ? 10.449 3.128 -21.783 1.00 34.16 341 HIS A N 1
ATOM 2759 C CA . HIS A 1 341 ? 10.234 4.224 -22.711 1.00 34.16 341 HIS A CA 1
ATOM 2760 C C . HIS A 1 341 ? 9.112 5.162 -22.220 1.00 34.16 341 HIS A C 1
ATOM 2762 O O . HIS A 1 341 ? 8.079 4.693 -21.746 1.00 34.16 341 HIS A O 1
ATOM 2768 N N . PHE A 1 342 ? 9.337 6.473 -22.329 1.00 40.09 342 PHE A N 1
ATOM 2769 C CA . PHE A 1 342 ? 8.296 7.500 -22.257 1.00 40.09 342 PHE A CA 1
ATOM 2770 C C . PHE A 1 342 ? 8.067 8.079 -23.647 1.00 40.09 342 PHE A C 1
ATOM 2772 O O . PHE A 1 342 ? 9.082 8.283 -24.358 1.00 40.09 342 PHE A O 1
#

Radius of gyration: 26.96 Å; chains: 1; bounding box: 58×86×77 Å